Protein AF-A0A9E2L198-F1 (afdb_monomer_lite)

Sequence (226 aa):
MDSSVRAPKIPVVVGVYNYLIYLIAPVFFPVFVLTSRTLKQGDLVTFFTSIPFLIYVALALVTPTVLFFWIKAVFKKYDGSEKSVKKLNACAVLYTKFSIIFPILYVSVLNVWASLSVADSYLQVLALWMQAIGCVFIFSLALYVNFIQKFEKFLSFLPFRKEYQGLSIIARTVLSGFFVCCGILLITGAPALVNHPEISDYPLYYCLLYTSDAADDLAMCRSRGS

Structure (mmCIF, N/CA/C/O backbone):
data_AF-A0A9E2L198-F1
#
_entry.id   AF-A0A9E2L198-F1
#
loop_
_atom_site.group_PDB
_atom_site.id
_atom_site.type_symbol
_atom_site.label_atom_id
_atom_site.label_alt_id
_atom_site.label_comp_id
_atom_site.label_asym_id
_atom_site.label_entity_id
_atom_site.label_seq_id
_atom_site.pdbx_PDB_ins_code
_atom_site.Cartn_x
_atom_site.Cartn_y
_atom_site.Cartn_z
_atom_site.occupancy
_atom_site.B_iso_or_equiv
_atom_site.auth_seq_id
_atom_site.auth_comp_id
_atom_site.auth_asym_id
_atom_site.auth_atom_id
_atom_site.pdbx_PDB_model_num
ATOM 1 N N . MET A 1 1 ? -26.420 -4.936 39.187 1.00 41.56 1 MET A N 1
ATOM 2 C CA . MET A 1 1 ? -25.325 -4.363 38.379 1.00 41.56 1 MET A CA 1
ATOM 3 C C . MET A 1 1 ? -24.419 -5.501 37.958 1.00 41.56 1 MET A C 1
ATOM 5 O O . MET A 1 1 ? -23.609 -5.897 38.773 1.00 41.56 1 MET A O 1
ATOM 9 N N . ASP A 1 2 ? -24.602 -6.057 36.758 1.00 42.34 2 ASP A N 1
ATOM 10 C CA . ASP A 1 2 ? -23.495 -6.642 35.986 1.00 42.34 2 ASP A CA 1
ATOM 11 C C . ASP A 1 2 ? -23.962 -6.928 34.548 1.00 42.34 2 ASP A C 1
ATOM 13 O O . ASP A 1 2 ? -24.461 -8.001 34.217 1.00 42.34 2 ASP A O 1
ATOM 17 N N . SER A 1 3 ? -23.871 -5.925 33.681 1.00 44.56 3 SER A N 1
ATOM 18 C CA . SER A 1 3 ? -23.883 -6.152 32.239 1.00 44.56 3 SER A CA 1
ATOM 19 C C . SER A 1 3 ? -22.500 -5.772 31.744 1.00 44.56 3 SER A C 1
ATOM 21 O O . SER A 1 3 ? -22.294 -4.638 31.316 1.00 44.56 3 SER A O 1
ATOM 23 N N . SER A 1 4 ? -21.536 -6.689 31.880 1.00 53.34 4 SER A N 1
ATOM 24 C CA . SER A 1 4 ? -20.215 -6.560 31.256 1.00 53.34 4 SER A CA 1
ATOM 25 C C . SER A 1 4 ? -20.382 -6.067 29.813 1.00 53.34 4 SER A C 1
ATOM 27 O O . SER A 1 4 ? -20.864 -6.794 28.940 1.00 53.34 4 SER A O 1
ATOM 29 N N . VAL A 1 5 ? -20.065 -4.792 29.570 1.00 66.06 5 VAL A N 1
ATOM 30 C CA . VAL A 1 5 ? -20.234 -4.161 28.259 1.00 66.06 5 VAL A CA 1
ATOM 31 C C . VAL A 1 5 ? -19.150 -4.735 27.355 1.00 66.06 5 VAL A C 1
ATOM 33 O O . VAL A 1 5 ? -18.033 -4.232 27.285 1.00 66.06 5 VAL A O 1
ATOM 36 N N . ARG A 1 6 ? -19.451 -5.860 26.707 1.00 70.19 6 ARG A N 1
ATOM 37 C CA . ARG A 1 6 ? -18.546 -6.506 25.757 1.00 70.19 6 ARG A CA 1
ATOM 38 C C . ARG A 1 6 ? -18.602 -5.789 24.419 1.00 70.19 6 ARG A C 1
ATOM 40 O O . ARG A 1 6 ? -19.679 -5.497 23.903 1.00 70.19 6 ARG A O 1
ATOM 47 N N . ALA A 1 7 ? -17.433 -5.555 23.831 1.00 79.44 7 ALA A N 1
ATOM 48 C CA . ALA A 1 7 ? -17.361 -4.975 22.501 1.00 79.44 7 ALA A CA 1
ATOM 49 C C . ALA A 1 7 ? -17.964 -5.934 21.451 1.00 79.44 7 ALA A C 1
ATOM 51 O O . ALA A 1 7 ? -17.719 -7.147 21.512 1.00 79.44 7 ALA A O 1
ATOM 52 N N . PRO A 1 8 ? -18.720 -5.418 20.464 1.00 85.44 8 PRO A N 1
ATOM 53 C CA . PRO A 1 8 ? -19.200 -6.216 19.347 1.00 85.44 8 PRO A CA 1
ATOM 54 C C . PRO A 1 8 ? -18.032 -6.785 18.533 1.00 85.44 8 PRO A C 1
ATOM 56 O O . PRO A 1 8 ? -16.923 -6.243 18.497 1.00 85.44 8 PRO A O 1
ATOM 59 N N . LYS A 1 9 ? -18.280 -7.905 17.847 1.00 87.19 9 LYS A N 1
ATOM 60 C CA . LYS A 1 9 ? -17.279 -8.524 16.970 1.00 87.19 9 LYS A CA 1
ATOM 61 C C . LYS A 1 9 ? -16.982 -7.604 15.784 1.00 87.19 9 LYS A C 1
ATOM 63 O O . LYS A 1 9 ? -17.905 -7.112 15.141 1.00 87.19 9 LYS A O 1
ATOM 68 N N . ILE A 1 10 ? -15.697 -7.436 15.463 1.00 88.62 10 ILE A N 1
ATOM 69 C CA . ILE A 1 10 ? -15.271 -6.652 14.297 1.00 88.62 10 ILE A CA 1
ATOM 70 C C . ILE A 1 10 ? -15.820 -7.306 13.016 1.00 88.62 10 ILE A C 1
ATOM 72 O O . ILE A 1 10 ? -15.560 -8.498 12.800 1.00 88.62 10 ILE A O 1
ATOM 76 N N . PRO A 1 11 ? -16.535 -6.558 12.155 1.00 90.06 11 PRO A N 1
ATOM 77 C CA . PRO A 1 11 ? -17.041 -7.063 10.889 1.00 90.06 11 PRO A CA 1
ATOM 78 C C . PRO A 1 11 ? -15.913 -7.585 9.998 1.00 90.06 11 PRO A C 1
ATOM 80 O O . PRO A 1 11 ? -14.893 -6.918 9.819 1.00 90.06 11 PRO A O 1
ATOM 83 N N . VAL A 1 12 ? -16.119 -8.751 9.378 1.00 89.88 12 VAL A N 1
ATOM 84 C CA . VAL A 1 12 ? -15.139 -9.365 8.459 1.00 89.88 12 VAL A CA 1
ATOM 85 C C . VAL A 1 12 ? -14.781 -8.416 7.315 1.00 89.88 12 VAL A C 1
ATOM 87 O O . VAL A 1 12 ? -13.618 -8.333 6.933 1.00 89.88 12 VAL A O 1
ATOM 90 N N . VAL A 1 13 ? -15.752 -7.630 6.841 1.00 91.38 13 VAL A N 1
ATOM 91 C CA . VAL A 1 13 ? -15.556 -6.645 5.772 1.00 91.38 13 VAL A CA 1
ATOM 92 C C . VAL A 1 13 ? -14.450 -5.629 6.090 1.00 91.38 13 VAL A C 1
ATOM 94 O O . VAL A 1 13 ? -13.695 -5.279 5.194 1.00 91.38 13 VAL A O 1
ATOM 97 N N . VAL A 1 14 ? -14.280 -5.206 7.350 1.00 92.38 14 VAL A N 1
ATOM 98 C CA . VAL A 1 14 ? -13.185 -4.293 7.743 1.00 92.38 14 VAL A CA 1
ATOM 99 C C . VAL A 1 14 ? -11.830 -4.955 7.504 1.00 92.38 14 VAL A C 1
ATOM 101 O O . VAL A 1 14 ? -10.927 -4.332 6.954 1.00 92.38 14 VAL A O 1
ATOM 104 N N . GLY A 1 15 ? -11.714 -6.235 7.870 1.00 91.81 15 GLY A N 1
ATOM 105 C CA . GLY A 1 15 ? -10.525 -7.033 7.592 1.00 91.81 15 GLY A CA 1
ATOM 106 C C . GLY A 1 15 ? -10.268 -7.142 6.092 1.00 91.81 15 GLY A C 1
ATOM 107 O O . GLY A 1 15 ? -9.164 -6.849 5.657 1.00 91.81 15 GLY A O 1
ATOM 108 N N . VAL A 1 16 ? -11.288 -7.478 5.296 1.00 95.19 16 VAL A N 1
ATOM 109 C CA . VAL A 1 16 ? -11.164 -7.609 3.832 1.00 95.19 16 VAL A CA 1
ATOM 110 C C . VAL A 1 16 ? -10.617 -6.333 3.198 1.00 95.19 16 VAL A C 1
ATOM 112 O O . VAL A 1 16 ? -9.626 -6.404 2.478 1.00 95.19 16 VAL A O 1
ATOM 115 N N . TYR A 1 17 ? -11.188 -5.162 3.501 1.00 94.94 17 TYR A N 1
ATOM 116 C CA . TYR A 1 17 ? -10.649 -3.911 2.959 1.00 94.94 17 TYR A CA 1
ATOM 117 C C . TYR A 1 17 ? -9.220 -3.644 3.426 1.00 94.94 17 TYR A C 1
ATOM 119 O O . TYR A 1 17 ? -8.413 -3.195 2.620 1.00 94.94 17 TYR A O 1
ATOM 127 N N . ASN A 1 18 ? -8.891 -3.960 4.684 1.00 94.44 18 ASN A N 1
ATOM 128 C CA . ASN A 1 18 ? -7.519 -3.848 5.162 1.00 94.44 18 ASN A CA 1
ATOM 129 C C . ASN A 1 18 ? -6.562 -4.681 4.300 1.00 94.44 18 ASN A C 1
ATOM 131 O O . ASN A 1 18 ? -5.564 -4.151 3.851 1.00 94.44 18 ASN A O 1
ATOM 135 N N . TYR A 1 19 ? -6.881 -5.939 3.984 1.00 95.69 19 TYR A N 1
ATOM 136 C CA . TYR A 1 19 ? -6.050 -6.743 3.074 1.00 95.69 19 TYR A CA 1
ATOM 137 C C . TYR A 1 19 ? -5.955 -6.142 1.671 1.00 95.69 19 TYR A C 1
ATOM 139 O O . TYR A 1 19 ? -4.863 -6.065 1.110 1.00 95.69 19 TYR A O 1
ATOM 147 N N . LEU A 1 20 ? -7.078 -5.696 1.105 1.00 95.94 20 LEU A N 1
ATOM 148 C CA . LEU A 1 20 ? -7.098 -5.157 -0.254 1.00 95.94 20 LEU A CA 1
ATOM 149 C C . LEU A 1 20 ? -6.199 -3.918 -0.399 1.00 95.94 20 LEU A C 1
ATOM 151 O O . LEU A 1 20 ? -5.545 -3.778 -1.427 1.00 95.94 20 LEU A O 1
ATOM 155 N N . ILE A 1 21 ? -6.099 -3.066 0.629 1.00 96.00 21 ILE A N 1
ATOM 156 C CA . ILE A 1 21 ? -5.202 -1.894 0.618 1.00 96.00 21 ILE A CA 1
ATOM 157 C C . ILE A 1 21 ? -3.739 -2.306 0.390 1.00 96.00 21 ILE A C 1
ATOM 159 O O . ILE A 1 21 ? -3.030 -1.629 -0.355 1.00 96.00 21 ILE A O 1
ATOM 163 N N . TYR A 1 22 ? -3.292 -3.411 0.994 1.00 95.81 22 TYR A N 1
ATOM 164 C CA . TYR A 1 22 ? -1.914 -3.898 0.860 1.00 95.81 22 TYR A CA 1
ATOM 165 C C . TYR A 1 22 ? -1.687 -4.684 -0.433 1.00 95.81 22 TYR A C 1
ATOM 167 O O . TYR A 1 22 ? -0.586 -4.642 -0.973 1.00 95.81 22 TYR A O 1
ATOM 175 N N . LEU A 1 23 ? -2.704 -5.399 -0.925 1.00 94.44 23 LEU A N 1
ATOM 176 C CA . LEU A 1 23 ? -2.558 -6.340 -2.041 1.00 94.44 23 LEU A CA 1
ATOM 177 C C . LEU A 1 23 ? -2.841 -5.741 -3.415 1.00 94.44 23 LEU A C 1
ATOM 179 O O . LEU A 1 23 ? -2.336 -6.254 -4.407 1.00 94.44 23 LEU A O 1
ATOM 183 N N . ILE A 1 24 ? -3.618 -4.661 -3.512 1.00 94.44 24 ILE A N 1
ATOM 184 C CA . ILE A 1 24 ? -4.014 -4.155 -4.829 1.00 94.44 24 ILE A CA 1
ATOM 185 C C . ILE A 1 24 ? -2.848 -3.506 -5.590 1.00 94.44 24 ILE A C 1
ATOM 187 O O . ILE A 1 24 ? -2.644 -3.792 -6.765 1.00 94.44 24 ILE A O 1
ATOM 191 N N . ALA A 1 25 ? -2.033 -2.687 -4.921 1.00 91.69 25 ALA A N 1
ATOM 192 C CA . ALA A 1 25 ? -0.880 -2.037 -5.537 1.00 91.69 25 ALA A CA 1
ATOM 193 C C . ALA A 1 25 ? 0.162 -3.031 -6.098 1.00 91.69 25 ALA A C 1
ATOM 195 O O . ALA A 1 25 ? 0.531 -2.864 -7.260 1.00 91.69 25 ALA A O 1
ATOM 196 N N . PRO A 1 26 ? 0.596 -4.088 -5.373 1.00 89.38 26 PRO A N 1
ATOM 197 C CA . PRO A 1 26 ? 1.534 -5.072 -5.922 1.00 89.38 26 PRO A CA 1
ATOM 198 C C . PRO A 1 26 ? 0.961 -5.894 -7.079 1.00 89.38 26 PRO A C 1
ATOM 200 O O . PRO A 1 26 ? 1.734 -6.456 -7.844 1.00 89.38 26 PRO A O 1
ATOM 203 N N . VAL A 1 27 ? -0.366 -5.978 -7.216 1.00 91.56 27 VAL A N 1
ATOM 204 C CA . VAL A 1 27 ? -1.021 -6.667 -8.339 1.00 91.56 27 VAL A CA 1
ATOM 205 C C . VAL A 1 27 ? -1.052 -5.788 -9.589 1.00 91.56 27 VAL A C 1
ATOM 207 O O . VAL A 1 27 ? -0.760 -6.268 -10.681 1.00 91.56 27 VAL A O 1
ATOM 210 N N . PHE A 1 28 ? -1.379 -4.501 -9.447 1.00 92.38 28 PHE A N 1
ATOM 211 C CA . PHE A 1 28 ? -1.460 -3.583 -10.587 1.00 92.38 28 PHE A CA 1
ATOM 212 C C . PHE A 1 28 ? -0.099 -3.062 -11.045 1.00 92.38 28 PHE A C 1
ATOM 214 O O . PHE A 1 28 ? 0.088 -2.826 -12.236 1.00 92.38 28 PHE A O 1
ATOM 221 N N . PHE A 1 29 ? 0.866 -2.917 -10.137 1.00 92.69 29 PHE A N 1
ATOM 222 C CA . PHE A 1 29 ? 2.196 -2.421 -10.480 1.00 92.69 29 PHE A CA 1
ATOM 223 C C . PHE A 1 29 ? 2.869 -3.215 -11.623 1.00 92.69 29 PHE A C 1
ATOM 225 O O . PHE A 1 29 ? 3.261 -2.584 -12.605 1.00 92.69 29 PHE A O 1
ATOM 232 N N . PRO A 1 30 ? 2.927 -4.565 -11.598 1.00 90.12 30 PRO A N 1
ATOM 233 C CA . PRO A 1 30 ? 3.452 -5.349 -12.715 1.00 90.12 30 PRO A CA 1
ATOM 234 C C . PRO A 1 30 ? 2.746 -5.079 -14.044 1.00 90.12 30 PRO A C 1
ATOM 236 O O . PRO A 1 30 ? 3.405 -4.991 -15.075 1.00 90.12 30 PRO A O 1
ATOM 239 N N . VAL A 1 31 ? 1.420 -4.898 -14.030 1.00 90.94 31 VAL A N 1
ATOM 240 C CA . VAL A 1 31 ? 0.633 -4.606 -15.240 1.00 90.94 31 VAL A CA 1
ATOM 241 C C . VAL A 1 31 ? 1.078 -3.286 -15.871 1.00 90.94 31 VAL A C 1
ATOM 243 O O . VAL A 1 31 ? 1.268 -3.217 -17.086 1.00 90.94 31 VAL A O 1
ATOM 246 N N . PHE A 1 32 ? 1.299 -2.245 -15.063 1.00 90.81 32 PHE A N 1
ATOM 247 C CA . PHE A 1 32 ? 1.773 -0.959 -15.575 1.00 90.81 32 PHE A CA 1
ATOM 248 C C . PHE A 1 32 ? 3.200 -1.033 -16.105 1.00 90.81 32 PHE A C 1
ATOM 250 O O . PHE A 1 32 ? 3.442 -0.548 -17.201 1.00 90.81 32 PHE A O 1
ATOM 257 N N . VAL A 1 33 ? 4.114 -1.703 -15.398 1.00 90.25 33 VAL A N 1
ATOM 258 C CA . VAL A 1 33 ? 5.500 -1.884 -15.866 1.00 90.25 33 VAL A CA 1
ATOM 259 C C . VAL A 1 33 ? 5.551 -2.651 -17.194 1.00 90.25 33 VAL A C 1
ATOM 261 O O . VAL A 1 33 ? 6.318 -2.289 -18.088 1.00 90.25 33 VAL A O 1
ATOM 264 N N . LEU A 1 34 ? 4.720 -3.690 -17.343 1.00 87.69 34 LEU A N 1
ATOM 265 C CA . LEU A 1 34 ? 4.617 -4.496 -18.564 1.00 87.69 34 LEU A CA 1
ATOM 266 C C . LEU A 1 34 ? 4.080 -3.692 -19.752 1.00 87.69 34 LEU A C 1
ATOM 268 O O . LEU A 1 34 ? 4.601 -3.798 -20.861 1.00 87.69 34 LEU A O 1
ATOM 272 N N . THR A 1 35 ? 3.034 -2.897 -19.527 1.00 86.56 35 THR A N 1
ATOM 273 C CA . THR A 1 35 ? 2.366 -2.130 -20.590 1.00 86.56 35 THR A CA 1
ATOM 274 C C . THR A 1 35 ? 3.167 -0.909 -21.029 1.00 86.56 35 THR A C 1
ATOM 276 O O . THR A 1 35 ? 3.164 -0.583 -22.212 1.00 86.56 35 THR A O 1
ATOM 279 N N . SER A 1 36 ? 3.898 -0.264 -20.119 1.00 86.56 36 SER A N 1
ATOM 280 C CA . SER A 1 36 ? 4.756 0.881 -20.443 1.00 86.56 36 SER A CA 1
ATOM 281 C C . SER A 1 36 ? 6.156 0.516 -20.924 1.00 86.56 36 SER A C 1
ATOM 283 O O . SER A 1 36 ? 6.916 1.410 -21.295 1.00 86.56 36 SER A O 1
ATOM 285 N N . ARG A 1 37 ? 6.529 -0.770 -20.851 1.00 85.25 37 ARG A N 1
ATOM 286 C CA . ARG A 1 37 ? 7.883 -1.263 -21.150 1.00 85.25 37 ARG A CA 1
ATOM 287 C C . ARG A 1 37 ? 8.980 -0.509 -20.383 1.00 85.25 37 ARG A C 1
ATOM 289 O O . ARG A 1 37 ? 10.074 -0.315 -20.899 1.00 85.25 37 ARG A O 1
ATOM 296 N N . THR A 1 38 ? 8.705 -0.106 -19.137 1.00 85.69 38 THR A N 1
ATOM 297 C CA . THR A 1 38 ? 9.689 0.614 -18.298 1.00 85.69 38 THR A CA 1
ATOM 298 C C . THR A 1 38 ? 10.933 -0.243 -18.032 1.00 85.69 38 THR A C 1
ATOM 300 O O . THR A 1 38 ? 12.029 0.288 -17.876 1.00 85.69 38 THR A O 1
ATOM 303 N N . LEU A 1 39 ? 10.772 -1.570 -17.984 1.00 86.06 39 LEU A N 1
ATOM 304 C CA . LEU A 1 39 ? 11.855 -2.554 -17.912 1.00 86.06 39 LEU A CA 1
ATOM 305 C C . LEU A 1 39 ? 11.900 -3.393 -19.191 1.00 86.06 39 LEU A C 1
ATOM 307 O O . LEU A 1 39 ? 10.860 -3.712 -19.775 1.00 86.06 39 LEU A O 1
ATOM 311 N N . LYS A 1 40 ? 13.108 -3.810 -19.586 1.00 85.12 40 LYS A N 1
ATOM 312 C CA . LYS A 1 40 ? 13.299 -4.790 -20.661 1.00 85.12 40 LYS A CA 1
ATOM 313 C C . LYS A 1 40 ? 12.711 -6.132 -20.235 1.00 85.12 40 LYS A C 1
ATOM 315 O O . LYS A 1 40 ? 12.700 -6.474 -19.055 1.00 85.12 40 LYS A O 1
ATOM 320 N N . GLN A 1 41 ? 12.277 -6.940 -21.203 1.00 79.31 41 GLN A N 1
ATOM 321 C CA . GLN A 1 41 ? 11.616 -8.214 -20.902 1.00 79.31 41 GLN A CA 1
ATOM 322 C C . GLN A 1 41 ? 12.476 -9.178 -20.066 1.00 79.31 41 GLN A C 1
ATOM 324 O O . GLN A 1 41 ? 11.939 -9.867 -19.202 1.00 79.31 41 GLN A O 1
ATOM 329 N N . GLY A 1 42 ? 13.798 -9.190 -20.279 1.00 79.88 42 GLY A N 1
ATOM 330 C CA . GLY A 1 42 ? 14.731 -10.002 -19.488 1.00 79.88 42 GLY A CA 1
ATOM 331 C C . GLY A 1 42 ? 14.855 -9.557 -18.026 1.00 79.88 42 GLY A C 1
ATOM 332 O O . GLY A 1 42 ? 15.030 -10.392 -17.143 1.00 79.88 42 GLY A O 1
ATOM 333 N N . ASP A 1 43 ? 14.675 -8.264 -17.758 1.00 88.69 43 ASP A N 1
ATOM 334 C CA . ASP A 1 43 ? 14.846 -7.673 -16.427 1.00 88.69 43 ASP A CA 1
ATOM 335 C C . ASP A 1 43 ? 13.582 -7.772 -15.568 1.00 88.69 43 ASP A C 1
ATOM 337 O O . ASP A 1 43 ? 13.654 -7.720 -14.341 1.00 88.69 43 ASP A O 1
ATOM 341 N N . LEU A 1 44 ? 12.415 -7.970 -16.193 1.00 88.12 44 LEU A N 1
ATOM 342 C CA . LEU A 1 44 ? 11.145 -8.161 -15.488 1.00 88.12 44 LEU A CA 1
ATOM 343 C C . LEU A 1 44 ? 11.187 -9.377 -14.566 1.00 88.12 44 LEU A C 1
ATOM 345 O O . LEU A 1 44 ? 10.772 -9.287 -13.412 1.00 88.12 44 LEU A O 1
ATOM 349 N N . VAL A 1 45 ? 11.681 -10.512 -15.071 1.00 88.94 45 VAL A N 1
ATOM 350 C CA . VAL A 1 45 ? 11.764 -11.743 -14.276 1.00 88.94 45 VAL A CA 1
ATOM 351 C C . VAL A 1 45 ? 12.687 -11.500 -13.092 1.00 88.94 45 VAL A C 1
ATOM 353 O O . VAL A 1 45 ? 12.255 -11.677 -11.958 1.00 88.94 45 VAL A O 1
ATOM 356 N N . THR A 1 46 ? 13.890 -10.979 -13.342 1.00 91.00 46 THR A N 1
ATOM 357 C CA . THR A 1 46 ? 14.867 -10.636 -12.302 1.00 91.00 46 THR A CA 1
ATOM 358 C C . THR A 1 46 ? 14.272 -9.714 -11.239 1.00 91.00 46 THR A C 1
ATOM 360 O O . THR A 1 46 ? 14.421 -9.983 -10.047 1.00 91.00 46 THR A O 1
ATOM 363 N N . PHE A 1 47 ? 13.532 -8.677 -11.646 1.00 92.81 47 PHE A N 1
ATOM 364 C CA . PHE A 1 47 ? 12.877 -7.748 -10.729 1.00 92.81 47 PHE A CA 1
ATOM 365 C C . PHE A 1 47 ? 11.815 -8.444 -9.868 1.00 92.81 47 PHE A C 1
ATOM 367 O O . PHE A 1 47 ? 11.850 -8.343 -8.639 1.00 92.81 47 PHE A O 1
ATOM 374 N N . PHE A 1 48 ? 10.873 -9.167 -10.482 1.00 90.81 48 PHE A N 1
ATOM 375 C CA . PHE A 1 48 ? 9.747 -9.778 -9.764 1.00 90.81 48 PHE A CA 1
ATOM 376 C C . PHE A 1 48 ? 10.137 -11.027 -8.966 1.00 90.81 48 PHE A C 1
ATOM 378 O O . PHE A 1 48 ? 9.429 -11.397 -8.032 1.00 90.81 48 PHE A O 1
ATOM 385 N N . THR A 1 49 ? 11.277 -11.650 -9.272 1.00 91.12 49 THR A N 1
ATOM 386 C CA . THR A 1 49 ? 11.862 -12.724 -8.455 1.00 91.12 49 THR A CA 1
ATOM 387 C C . THR A 1 49 ? 12.913 -12.220 -7.467 1.00 91.12 49 THR A C 1
ATOM 389 O O . THR A 1 49 ? 13.493 -13.019 -6.733 1.00 91.12 49 THR A O 1
ATOM 392 N N . SER A 1 50 ? 13.184 -10.913 -7.433 1.00 93.12 50 SER A N 1
ATOM 393 C CA . SER A 1 50 ? 14.182 -10.340 -6.533 1.00 93.12 50 SER A CA 1
ATOM 394 C C . SER A 1 50 ? 13.767 -10.494 -5.066 1.00 93.12 50 SER A C 1
ATOM 396 O O . SER A 1 50 ? 12.590 -10.394 -4.707 1.00 93.12 50 SER A O 1
ATOM 398 N N . ILE A 1 51 ? 14.755 -10.685 -4.187 1.00 94.88 51 ILE A N 1
ATOM 399 C CA . ILE A 1 51 ? 14.530 -10.787 -2.737 1.00 94.88 51 ILE A CA 1
ATOM 400 C C . ILE A 1 51 ? 13.733 -9.583 -2.193 1.00 94.88 51 ILE A C 1
ATOM 402 O O . ILE A 1 51 ? 12.776 -9.817 -1.451 1.00 94.88 51 ILE A O 1
ATOM 406 N N . PRO A 1 52 ? 14.026 -8.315 -2.561 1.00 95.00 52 PRO A N 1
ATOM 407 C CA . PRO A 1 52 ? 13.253 -7.174 -2.068 1.00 95.00 52 PRO A CA 1
ATOM 408 C C . PRO A 1 52 ? 11.779 -7.219 -2.492 1.00 95.00 52 PRO A C 1
ATOM 410 O O . PRO A 1 52 ? 10.903 -6.912 -1.680 1.00 95.00 52 PRO A O 1
ATOM 413 N N . PHE A 1 53 ? 11.481 -7.653 -3.722 1.00 92.12 53 PHE A N 1
ATOM 414 C CA . PHE A 1 53 ? 10.100 -7.784 -4.189 1.00 92.12 53 PHE A CA 1
ATOM 415 C C . PHE A 1 53 ? 9.360 -8.934 -3.489 1.00 92.12 53 PHE A C 1
ATOM 417 O O . PHE A 1 53 ? 8.206 -8.780 -3.087 1.00 92.12 53 PHE A O 1
ATOM 424 N N . LEU A 1 54 ? 10.027 -10.065 -3.247 1.00 93.75 54 LEU A N 1
ATOM 425 C CA . LEU A 1 54 ? 9.448 -11.170 -2.477 1.00 93.75 54 LEU A CA 1
ATOM 426 C C . LEU A 1 54 ? 9.170 -10.772 -1.020 1.00 93.75 54 LEU A C 1
ATOM 428 O O . LEU A 1 54 ? 8.104 -11.090 -0.489 1.00 93.75 54 LEU A O 1
ATOM 432 N N . ILE A 1 55 ? 10.079 -10.018 -0.386 1.00 95.88 55 ILE A N 1
ATOM 433 C CA . ILE A 1 55 ? 9.856 -9.434 0.947 1.00 95.88 55 ILE A CA 1
ATOM 434 C C . ILE A 1 55 ? 8.647 -8.495 0.917 1.00 95.88 55 ILE A C 1
ATOM 436 O O . ILE A 1 55 ? 7.823 -8.530 1.831 1.00 95.88 55 ILE A O 1
ATOM 440 N N . TYR A 1 56 ? 8.503 -7.685 -0.133 1.00 93.88 56 TYR A N 1
ATOM 441 C CA . TYR A 1 56 ? 7.361 -6.789 -0.285 1.00 93.88 56 TYR A CA 1
ATOM 442 C C . TYR A 1 56 ? 6.035 -7.553 -0.329 1.00 93.88 56 TYR A C 1
ATOM 444 O O . TYR A 1 56 ? 5.130 -7.244 0.450 1.00 93.88 56 TYR A O 1
ATOM 452 N N . VAL A 1 57 ? 5.934 -8.585 -1.169 1.00 92.31 57 VAL A N 1
ATOM 453 C CA . VAL A 1 57 ? 4.734 -9.431 -1.257 1.00 92.31 57 VAL A CA 1
ATOM 454 C C . VAL A 1 57 ? 4.455 -10.132 0.077 1.00 92.31 57 VAL A C 1
ATOM 456 O O . VAL A 1 57 ? 3.312 -10.154 0.538 1.00 92.31 57 VAL A O 1
ATOM 459 N N . ALA A 1 58 ? 5.489 -10.645 0.750 1.00 95.38 58 ALA A N 1
ATOM 460 C CA . ALA A 1 58 ? 5.345 -11.275 2.060 1.00 95.38 58 ALA A CA 1
ATOM 461 C C . ALA A 1 58 ? 4.807 -10.293 3.116 1.00 95.38 58 ALA A C 1
ATOM 463 O O . ALA A 1 58 ? 3.848 -10.607 3.824 1.00 95.38 58 ALA A O 1
ATOM 464 N N . LEU A 1 59 ? 5.358 -9.079 3.197 1.00 95.94 59 LEU A N 1
ATOM 465 C CA . LEU A 1 59 ? 4.882 -8.041 4.116 1.00 95.94 59 LEU A CA 1
ATOM 466 C C . LEU A 1 59 ? 3.459 -7.578 3.779 1.00 95.94 59 LEU A C 1
ATOM 468 O O . LEU A 1 59 ? 2.660 -7.355 4.690 1.00 95.94 59 LEU A O 1
ATOM 472 N N . ALA A 1 60 ? 3.106 -7.495 2.495 1.00 94.00 60 ALA A N 1
ATOM 473 C CA . ALA A 1 60 ? 1.751 -7.167 2.058 1.00 94.00 60 ALA A CA 1
ATOM 474 C C . ALA A 1 60 ? 0.704 -8.204 2.514 1.00 94.00 60 ALA A C 1
ATOM 476 O O . ALA A 1 60 ? -0.461 -7.854 2.694 1.00 94.00 60 ALA A O 1
ATOM 477 N N . LEU A 1 61 ? 1.106 -9.455 2.765 1.00 94.50 61 LEU A N 1
ATOM 478 C CA . LEU A 1 61 ? 0.244 -10.507 3.316 1.00 94.50 61 LEU A CA 1
ATOM 479 C C . LEU A 1 61 ? 0.274 -10.547 4.852 1.00 94.50 61 LEU A C 1
ATOM 481 O O . LEU A 1 61 ? -0.766 -10.659 5.511 1.00 94.50 61 LEU A O 1
ATOM 485 N N . VAL A 1 62 ? 1.465 -10.451 5.445 1.00 96.44 62 VAL A N 1
ATOM 486 C CA . VAL A 1 62 ? 1.664 -10.607 6.893 1.00 96.44 62 VAL A CA 1
ATOM 487 C C . VAL A 1 62 ? 1.146 -9.393 7.662 1.00 96.44 62 VAL A C 1
ATOM 489 O O . VAL A 1 62 ? 0.410 -9.553 8.636 1.00 96.44 62 VAL A O 1
ATOM 492 N N . THR A 1 63 ? 1.466 -8.175 7.229 1.00 95.81 63 THR A N 1
ATOM 493 C CA . THR A 1 63 ? 1.125 -6.946 7.960 1.00 95.81 63 THR A CA 1
ATOM 494 C C . THR A 1 63 ? -0.378 -6.749 8.177 1.00 95.81 63 THR A C 1
ATOM 496 O O . THR A 1 63 ? -0.769 -6.555 9.334 1.00 95.81 63 THR A O 1
ATOM 499 N N . PRO A 1 64 ? -1.266 -6.844 7.163 1.00 95.69 64 PRO A N 1
ATOM 500 C CA . PRO A 1 64 ? -2.702 -6.706 7.406 1.00 95.69 64 PRO A CA 1
ATOM 501 C C . PRO A 1 64 ? -3.244 -7.805 8.330 1.00 95.69 64 PRO A C 1
ATOM 503 O O . PRO A 1 64 ? -4.139 -7.527 9.133 1.00 95.69 64 PRO A O 1
ATOM 506 N N . THR A 1 65 ? -2.667 -9.013 8.280 1.00 95.25 65 THR A N 1
ATOM 507 C CA . THR A 1 65 ? -2.987 -10.122 9.191 1.00 95.25 65 THR A CA 1
ATOM 508 C C . THR A 1 65 ? -2.657 -9.749 10.635 1.00 95.25 65 THR A C 1
ATOM 510 O O . THR A 1 65 ? -3.534 -9.756 11.503 1.00 95.25 65 THR A O 1
ATOM 513 N N . VAL A 1 66 ? -1.404 -9.362 10.889 1.00 96.50 66 VAL A N 1
ATOM 514 C CA . VAL A 1 66 ? -0.909 -8.983 12.220 1.00 96.50 66 VAL A CA 1
ATOM 515 C C . VAL A 1 66 ? -1.711 -7.813 12.782 1.00 96.50 66 VAL A C 1
ATOM 517 O O . VAL A 1 66 ? -2.183 -7.887 13.917 1.00 96.50 66 VAL A O 1
ATOM 520 N N . LEU A 1 67 ? -1.941 -6.767 11.983 1.00 95.50 67 LEU A N 1
ATOM 521 C CA . LEU A 1 67 ? -2.720 -5.604 12.403 1.00 95.50 67 LEU A CA 1
ATOM 522 C C . LEU A 1 67 ? -4.167 -5.970 12.752 1.00 95.50 67 LEU A C 1
ATOM 524 O O . LEU A 1 67 ? -4.685 -5.510 13.772 1.00 95.50 67 LEU A O 1
ATOM 528 N N . PHE A 1 68 ? -4.816 -6.822 11.952 1.00 94.00 68 PHE A N 1
ATOM 529 C CA . PHE A 1 68 ? -6.197 -7.237 12.197 1.00 94.00 68 PHE A CA 1
ATOM 530 C C . PHE A 1 68 ? -6.340 -8.102 13.458 1.00 94.00 68 PHE A C 1
ATOM 532 O O . PHE A 1 68 ? -7.288 -7.931 14.231 1.00 94.00 68 PHE A O 1
ATOM 539 N N . PHE A 1 69 ? -5.397 -9.011 13.715 1.00 94.38 69 PHE A N 1
ATOM 540 C CA . PHE A 1 69 ? -5.390 -9.788 14.956 1.00 94.38 69 PHE A CA 1
ATOM 541 C C . PHE A 1 69 ? -5.043 -8.934 16.174 1.00 94.38 69 PHE A C 1
ATOM 543 O O . PHE A 1 69 ? -5.675 -9.090 17.221 1.00 94.38 69 PHE A O 1
ATOM 550 N N . TRP A 1 70 ? -4.100 -8.003 16.033 1.00 95.81 70 TRP A N 1
ATOM 551 C CA . TRP A 1 70 ? -3.739 -7.062 17.085 1.00 95.81 70 TRP A CA 1
ATOM 552 C C . TRP A 1 70 ? -4.941 -6.220 17.510 1.00 95.81 70 TRP A C 1
ATOM 554 O O . TRP A 1 70 ? -5.303 -6.230 18.688 1.00 95.81 70 TRP A O 1
ATOM 564 N N . ILE A 1 71 ? -5.630 -5.572 16.563 1.00 93.25 71 ILE A N 1
ATOM 565 C CA . ILE A 1 71 ? -6.801 -4.758 16.897 1.00 93.25 71 ILE A CA 1
ATOM 566 C C . ILE A 1 71 ? -7.911 -5.629 17.501 1.00 93.25 71 ILE A C 1
ATOM 568 O O . ILE A 1 71 ? -8.431 -5.294 18.562 1.00 93.25 71 ILE A O 1
ATOM 572 N N . LYS A 1 72 ? -8.193 -6.823 16.953 1.00 92.88 72 LYS A N 1
ATOM 573 C CA . LYS A 1 72 ? -9.136 -7.782 17.564 1.00 92.88 72 LYS A CA 1
ATOM 574 C C . LYS A 1 72 ? -8.785 -8.124 19.012 1.00 92.88 72 LYS A C 1
ATOM 576 O O . LYS A 1 72 ? -9.685 -8.222 19.845 1.00 92.88 72 LYS A O 1
ATOM 581 N N . ALA A 1 73 ? -7.506 -8.322 19.324 1.00 92.25 73 ALA A N 1
ATOM 582 C CA . ALA A 1 73 ? -7.059 -8.612 20.681 1.00 92.25 73 ALA A CA 1
ATOM 583 C C . ALA A 1 73 ? -7.289 -7.426 21.630 1.00 92.25 73 ALA A C 1
ATOM 585 O O . ALA A 1 73 ? -7.650 -7.642 22.787 1.00 92.25 73 ALA A O 1
ATOM 586 N N . VAL A 1 74 ? -7.142 -6.186 21.150 1.00 91.19 74 VAL A N 1
ATOM 587 C CA . VAL A 1 74 ? -7.473 -4.981 21.928 1.00 91.19 74 VAL A CA 1
ATOM 588 C C . VAL A 1 74 ? -8.979 -4.904 22.196 1.00 91.19 74 VAL A C 1
ATOM 590 O O . VAL A 1 74 ? -9.372 -4.706 23.343 1.00 91.19 74 VAL A O 1
ATOM 593 N N . PHE A 1 75 ? -9.822 -5.153 21.189 1.00 89.25 75 PHE A N 1
ATOM 594 C CA . PHE A 1 75 ? -11.284 -5.176 21.346 1.00 89.25 75 PHE A CA 1
ATOM 595 C C . PHE A 1 75 ? -11.765 -6.254 22.327 1.00 89.25 75 PHE A C 1
ATOM 597 O O . PHE A 1 75 ? -12.679 -6.010 23.107 1.00 89.25 75 PHE A O 1
ATOM 604 N N . LYS A 1 76 ? -11.136 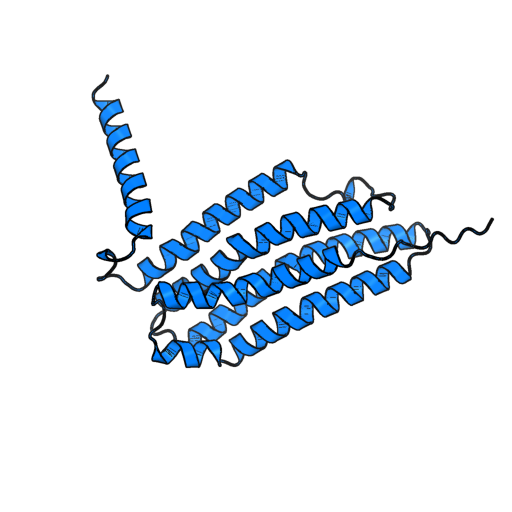-7.437 22.340 1.00 89.00 76 LYS A N 1
ATOM 605 C CA . LYS A 1 76 ? -11.471 -8.508 23.299 1.00 89.00 76 LYS A CA 1
ATOM 606 C C . LYS A 1 76 ? -11.216 -8.122 24.759 1.00 89.00 76 LYS A C 1
ATOM 608 O O . LYS A 1 76 ? -11.858 -8.681 25.638 1.00 89.00 76 LYS A O 1
ATOM 613 N N . LYS A 1 77 ? -10.275 -7.208 25.015 1.00 89.19 77 LYS A N 1
ATOM 614 C CA . LYS A 1 77 ? -9.913 -6.729 26.361 1.00 89.19 77 LYS A CA 1
ATOM 615 C C . LYS A 1 77 ? -10.753 -5.528 26.815 1.00 89.19 77 LYS A C 1
ATOM 617 O O . LYS A 1 77 ? -10.446 -4.933 27.841 1.00 89.19 77 LYS A O 1
ATOM 622 N N . TYR A 1 78 ? -11.755 -5.132 26.033 1.00 87.19 78 TYR A N 1
ATOM 623 C CA . TYR A 1 78 ? -12.638 -4.025 26.369 1.00 87.19 78 TYR A CA 1
ATOM 624 C C . TYR A 1 78 ? -13.600 -4.414 27.499 1.00 87.19 78 TYR A C 1
ATOM 626 O O . TYR A 1 78 ? -14.293 -5.425 27.400 1.00 87.19 78 TYR A O 1
ATOM 634 N N . ASP A 1 79 ? -13.634 -3.593 28.548 1.00 86.88 79 ASP A N 1
ATOM 635 C CA . ASP A 1 79 ? -14.410 -3.808 29.779 1.00 86.88 79 ASP A CA 1
ATOM 636 C C . ASP A 1 79 ? -15.376 -2.649 30.104 1.00 86.88 79 ASP A C 1
ATOM 638 O O . ASP A 1 79 ? -16.029 -2.661 31.142 1.00 86.88 79 ASP A O 1
ATOM 642 N N . GLY A 1 80 ? -15.459 -1.628 29.242 1.00 82.12 80 GLY A N 1
ATOM 643 C CA . GLY A 1 80 ? -16.281 -0.435 29.471 1.00 82.12 80 GLY A CA 1
ATOM 644 C C . GLY A 1 80 ? -15.667 0.618 30.404 1.00 82.12 80 GLY A C 1
ATOM 645 O O . GLY A 1 80 ? -16.230 1.703 30.532 1.00 82.12 80 GLY A O 1
ATOM 646 N N . SER A 1 81 ? -14.508 0.356 31.020 1.00 86.31 81 SER A N 1
ATOM 647 C CA . SER A 1 81 ? -13.794 1.344 31.839 1.00 86.31 81 SER A CA 1
ATOM 648 C C . SER A 1 81 ? -13.272 2.521 31.007 1.00 86.31 81 SER A C 1
ATOM 650 O O . SER A 1 81 ? -12.939 2.394 29.827 1.00 86.31 81 SER A O 1
ATOM 652 N N . GLU A 1 82 ? -13.105 3.690 31.629 1.00 85.44 82 GLU A N 1
ATOM 653 C CA . GLU A 1 82 ? -12.557 4.863 30.934 1.00 85.44 82 GLU A CA 1
ATOM 654 C C . GLU A 1 82 ? -11.147 4.599 30.366 1.00 85.44 82 GLU A C 1
ATOM 656 O O . GLU A 1 82 ? -10.807 5.037 29.259 1.00 85.44 82 GLU A O 1
ATOM 661 N N . LYS A 1 83 ? -10.334 3.819 31.093 1.00 86.50 83 LYS A N 1
ATOM 662 C CA . LYS A 1 83 ? -8.995 3.411 30.650 1.00 86.50 83 LYS A CA 1
ATOM 663 C C . LYS A 1 83 ? -9.059 2.538 29.395 1.00 86.50 83 LYS A C 1
ATOM 665 O O . LYS A 1 83 ? -8.268 2.758 28.473 1.00 86.50 83 LYS A O 1
ATOM 670 N N . SER A 1 84 ? -9.984 1.576 29.328 1.00 86.56 84 SER A N 1
ATOM 671 C CA . SER A 1 84 ? -10.122 0.707 28.154 1.00 86.56 84 SER A CA 1
ATOM 672 C C . SER A 1 84 ? -10.692 1.453 26.950 1.00 86.56 84 SER A C 1
ATOM 674 O O . SER A 1 84 ? -10.188 1.259 25.844 1.00 86.56 84 SER A O 1
ATOM 676 N N . VAL A 1 85 ? -11.631 2.386 27.154 1.00 87.50 85 VAL A N 1
ATOM 677 C CA . VAL A 1 85 ? -12.135 3.293 26.106 1.00 87.50 85 VAL A CA 1
ATOM 678 C C . VAL A 1 85 ? -10.998 4.126 25.507 1.00 87.50 85 VAL A C 1
ATOM 680 O O . VAL A 1 85 ? -10.817 4.138 24.289 1.00 87.50 85 VAL A O 1
ATOM 683 N N . LYS A 1 86 ? -10.185 4.791 26.343 1.00 87.62 86 LYS A N 1
ATOM 684 C CA . LYS A 1 86 ? -9.065 5.623 25.866 1.00 87.62 86 LYS A CA 1
ATOM 685 C C . LYS A 1 86 ? -8.044 4.796 25.081 1.00 87.62 86 LYS A C 1
ATOM 687 O O . LYS A 1 86 ? -7.604 5.211 24.010 1.00 87.62 86 LYS A O 1
ATOM 692 N N . LYS A 1 87 ? -7.693 3.611 25.592 1.00 89.31 87 LYS A N 1
ATOM 693 C CA . LYS A 1 87 ? -6.762 2.691 24.928 1.00 89.31 87 LYS A CA 1
ATOM 694 C C . LYS A 1 87 ? -7.303 2.204 23.585 1.00 89.31 87 LYS A C 1
ATOM 696 O O . LYS A 1 87 ? -6.566 2.197 22.604 1.00 89.31 87 LYS A O 1
ATOM 701 N N . LEU A 1 88 ? -8.576 1.822 23.533 1.00 90.06 88 LEU A N 1
ATOM 702 C CA . LEU A 1 88 ? -9.214 1.318 22.323 1.00 90.06 88 LEU A CA 1
ATOM 703 C C . LEU A 1 88 ? -9.278 2.387 21.227 1.00 90.06 88 LEU A C 1
ATOM 705 O O . LEU A 1 88 ? -8.912 2.093 20.092 1.00 90.06 88 LEU A O 1
ATOM 709 N N . ASN A 1 89 ? -9.637 3.627 21.573 1.00 88.12 89 ASN A N 1
ATOM 710 C CA . ASN A 1 89 ? -9.633 4.748 20.627 1.00 88.12 89 ASN A CA 1
ATOM 711 C C . ASN A 1 89 ? -8.226 5.020 20.074 1.00 88.12 89 ASN A C 1
ATOM 713 O O . ASN A 1 89 ? -8.051 5.137 18.862 1.00 88.12 89 ASN A O 1
ATOM 717 N N . ALA A 1 90 ? -7.202 5.044 20.934 1.00 89.19 90 ALA A N 1
ATOM 718 C CA . ALA A 1 90 ? -5.819 5.224 20.493 1.00 89.19 90 ALA A CA 1
ATOM 719 C C . ALA A 1 90 ? -5.357 4.092 19.555 1.00 89.19 90 ALA A C 1
ATOM 721 O O . ALA A 1 90 ? -4.779 4.351 18.499 1.00 89.19 90 ALA A O 1
ATOM 722 N N . CYS A 1 91 ? -5.656 2.835 19.899 1.00 91.88 91 CYS A N 1
ATOM 723 C CA . CYS A 1 91 ? -5.338 1.685 19.054 1.00 91.88 91 CYS A CA 1
ATOM 724 C C . CYS A 1 91 ? -6.106 1.699 17.726 1.00 91.88 91 CYS A C 1
ATOM 726 O O . CYS A 1 91 ? -5.534 1.328 16.706 1.00 91.88 91 CYS A O 1
ATOM 728 N N . ALA A 1 92 ? -7.364 2.146 17.711 1.00 91.06 92 ALA A N 1
ATOM 729 C CA . ALA A 1 92 ? -8.153 2.283 16.490 1.00 91.06 92 ALA A CA 1
ATOM 730 C C . ALA A 1 92 ? -7.536 3.315 15.530 1.00 91.06 92 ALA A C 1
ATOM 732 O O . ALA A 1 92 ? -7.416 3.040 14.339 1.00 91.06 92 ALA A O 1
ATOM 733 N N . VAL A 1 93 ? -7.065 4.455 16.049 1.00 89.25 93 VAL A N 1
ATOM 734 C CA . VAL A 1 93 ? -6.347 5.467 15.253 1.00 89.25 93 VAL A CA 1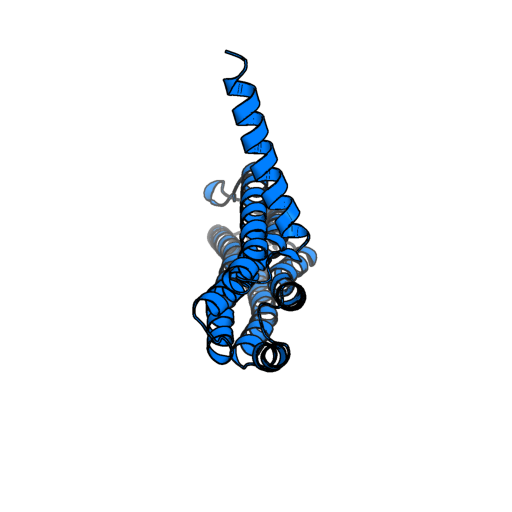
ATOM 735 C C . VAL A 1 93 ? -5.014 4.932 14.726 1.00 89.25 93 VAL A C 1
ATOM 737 O O . VAL A 1 93 ? -4.651 5.188 13.581 1.00 89.25 93 VAL A O 1
ATOM 740 N N . LEU A 1 94 ? -4.265 4.182 15.537 1.00 92.31 94 LEU A N 1
ATOM 741 C CA . LEU A 1 94 ? -3.023 3.557 15.073 1.00 92.31 94 LEU A CA 1
ATOM 742 C C . LEU A 1 94 ? -3.287 2.503 14.000 1.00 92.31 94 LEU A C 1
ATOM 744 O O . LEU A 1 94 ? -2.565 2.454 13.011 1.00 92.31 94 LEU A O 1
ATOM 748 N N . TYR A 1 95 ? -4.340 1.701 14.160 1.00 93.62 95 TYR A N 1
ATOM 749 C CA . TYR A 1 95 ? -4.733 0.703 13.174 1.00 93.62 95 TYR A CA 1
ATOM 750 C C . TYR A 1 95 ? -5.026 1.351 11.818 1.00 93.62 95 TYR A C 1
ATOM 752 O O . TYR A 1 95 ? -4.473 0.913 10.809 1.00 93.62 95 TYR A O 1
ATOM 760 N N . THR A 1 96 ? -5.810 2.434 11.784 1.00 92.00 96 THR A N 1
ATOM 761 C CA . THR A 1 96 ? -6.093 3.136 10.525 1.00 92.00 96 THR A CA 1
ATOM 762 C C . THR A 1 96 ? -4.843 3.765 9.920 1.00 92.00 96 THR A C 1
ATOM 764 O O . THR A 1 96 ? -4.576 3.558 8.740 1.00 92.00 96 THR A O 1
ATOM 767 N N . LYS A 1 97 ? -4.013 4.441 10.723 1.00 91.81 97 LYS A N 1
ATOM 768 C CA . LYS A 1 97 ? -2.751 5.032 10.251 1.00 91.81 97 LYS A CA 1
ATOM 769 C C . LYS A 1 97 ? -1.789 3.988 9.682 1.00 91.81 97 LYS A C 1
ATOM 771 O O . LYS A 1 97 ? -1.261 4.172 8.589 1.00 91.81 97 LYS A O 1
ATOM 776 N N . PHE A 1 98 ? -1.575 2.879 10.385 1.00 94.81 98 PHE A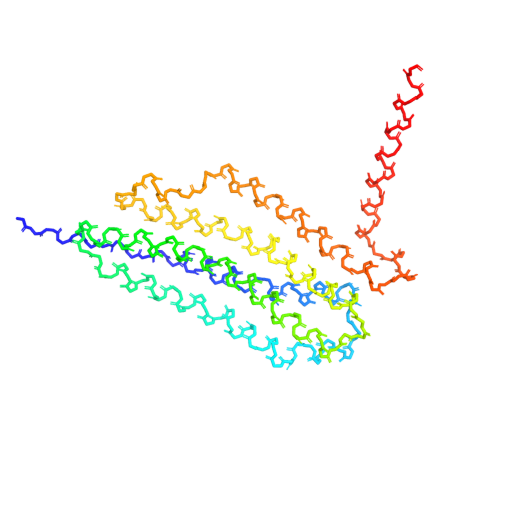 N 1
ATOM 777 C CA . PHE A 1 98 ? -0.684 1.814 9.924 1.00 94.81 98 PHE A CA 1
ATOM 778 C C . PHE A 1 98 ? -1.180 1.143 8.645 1.00 94.81 98 PHE A C 1
ATOM 780 O O . PHE A 1 98 ? -0.350 0.792 7.807 1.00 94.81 98 PHE A O 1
ATOM 787 N N . SER A 1 99 ? -2.502 1.056 8.463 1.00 94.12 99 SER A N 1
ATOM 788 C CA . SER A 1 99 ? -3.121 0.477 7.265 1.00 94.12 99 SER A CA 1
ATOM 789 C C . SER A 1 99 ? -2.761 1.221 5.974 1.00 94.12 99 SER A C 1
ATOM 791 O O . SER A 1 99 ? -2.816 0.614 4.914 1.00 94.12 99 SER A O 1
ATOM 793 N N . ILE A 1 100 ? -2.365 2.502 6.041 1.00 92.31 100 ILE A N 1
ATOM 794 C CA . ILE A 1 100 ? -1.944 3.285 4.864 1.00 92.31 100 ILE A CA 1
ATOM 795 C C . ILE A 1 100 ? -0.449 3.630 4.849 1.00 92.31 100 ILE A C 1
ATOM 797 O O . ILE A 1 100 ? 0.170 3.626 3.787 1.00 92.31 100 ILE A O 1
ATOM 801 N N . ILE A 1 101 ? 0.163 3.864 6.013 1.00 93.75 101 ILE A N 1
ATOM 802 C CA . ILE A 1 101 ? 1.587 4.219 6.099 1.00 93.75 101 ILE A CA 1
ATOM 803 C C . ILE A 1 101 ? 2.472 3.047 5.663 1.00 93.75 101 ILE A C 1
ATOM 805 O O . ILE A 1 101 ? 3.419 3.247 4.907 1.00 93.75 101 ILE A O 1
ATOM 809 N N . PHE A 1 102 ? 2.173 1.819 6.101 1.00 94.81 102 PHE A N 1
ATOM 810 C CA . PHE A 1 102 ? 3.006 0.667 5.752 1.00 94.81 102 PHE A CA 1
ATOM 811 C C . PHE A 1 102 ? 3.016 0.339 4.252 1.00 94.81 102 PHE A C 1
ATOM 813 O O . PHE A 1 102 ? 4.114 0.174 3.730 1.00 94.81 102 PHE A O 1
ATOM 820 N N . PRO A 1 103 ? 1.879 0.303 3.525 1.00 93.06 103 PRO A N 1
ATOM 821 C CA . PRO A 1 103 ? 1.896 0.139 2.070 1.00 93.06 103 PRO A CA 1
ATOM 822 C C . PRO A 1 103 ? 2.775 1.169 1.352 1.00 93.06 103 PRO A C 1
ATOM 824 O O . PRO A 1 103 ? 3.570 0.793 0.494 1.00 93.06 103 PRO A O 1
ATOM 827 N N . ILE A 1 104 ? 2.680 2.449 1.739 1.00 93.75 104 ILE A N 1
ATOM 828 C CA . ILE A 1 104 ? 3.495 3.532 1.167 1.00 93.75 104 ILE A CA 1
ATOM 829 C C . ILE A 1 104 ? 4.983 3.288 1.439 1.00 93.75 104 ILE A C 1
ATOM 831 O O . ILE A 1 104 ? 5.799 3.389 0.523 1.00 93.75 104 ILE A O 1
ATOM 835 N N . LEU A 1 105 ? 5.342 2.944 2.680 1.00 94.75 105 LEU A N 1
ATOM 836 C CA . LEU A 1 105 ? 6.725 2.655 3.061 1.00 94.75 105 LEU A CA 1
ATOM 837 C C . LEU A 1 105 ? 7.288 1.439 2.324 1.00 94.75 105 LEU A C 1
ATOM 839 O O . LEU A 1 105 ? 8.397 1.509 1.803 1.00 94.75 105 LEU A O 1
ATOM 843 N N . TYR A 1 106 ? 6.538 0.337 2.257 1.00 92.75 106 TYR A N 1
ATOM 844 C CA . TYR A 1 106 ? 6.992 -0.884 1.595 1.00 92.75 106 TYR A CA 1
ATOM 845 C C . TYR A 1 106 ? 7.230 -0.646 0.112 1.00 92.75 106 TYR A C 1
ATOM 847 O O . TYR A 1 106 ? 8.289 -1.004 -0.389 1.00 92.75 106 TYR A O 1
ATOM 855 N N . VAL A 1 107 ? 6.290 0.019 -0.563 1.00 91.31 107 VAL A N 1
ATOM 856 C CA . VAL A 1 107 ? 6.463 0.400 -1.964 1.00 91.31 107 VAL A CA 1
ATOM 857 C C . VAL A 1 107 ? 7.669 1.313 -2.121 1.00 91.31 107 VAL A C 1
ATOM 859 O O . VAL A 1 107 ? 8.525 1.039 -2.946 1.00 91.31 107 VAL A O 1
ATOM 862 N N . SER A 1 108 ? 7.801 2.353 -1.303 1.00 90.88 108 SER A N 1
ATOM 863 C CA . SER A 1 108 ? 8.873 3.334 -1.493 1.00 90.88 108 SER A CA 1
ATOM 864 C C . SER A 1 108 ? 10.264 2.746 -1.251 1.00 90.88 108 SER A C 1
ATOM 866 O O . SER A 1 108 ? 11.192 3.063 -1.981 1.00 90.88 108 SER A O 1
ATOM 868 N N . VAL A 1 109 ? 10.417 1.878 -0.251 1.00 94.19 109 VAL A N 1
ATOM 869 C CA . VAL A 1 109 ? 11.721 1.311 0.118 1.00 94.19 109 VAL A CA 1
ATOM 870 C C . VAL A 1 109 ? 12.046 0.073 -0.716 1.00 94.19 109 VAL A C 1
ATOM 872 O O . VAL A 1 109 ? 13.113 -0.005 -1.320 1.00 94.19 109 VAL A O 1
ATOM 875 N N . LEU A 1 110 ? 11.137 -0.904 -0.771 1.00 94.25 110 LEU A N 1
ATOM 876 C CA . LEU A 1 110 ? 11.423 -2.206 -1.377 1.00 94.25 110 LEU A CA 1
ATOM 877 C C . LEU A 1 110 ? 11.373 -2.157 -2.901 1.00 94.25 110 LEU A C 1
ATOM 879 O O . LEU A 1 110 ? 12.141 -2.870 -3.539 1.00 94.25 110 LEU A O 1
ATOM 883 N N . ASN A 1 111 ? 10.531 -1.302 -3.493 1.00 91.25 111 ASN A N 1
ATOM 884 C CA . ASN A 1 111 ? 10.529 -1.114 -4.944 1.00 91.25 111 ASN A CA 1
ATOM 885 C C . ASN A 1 111 ? 11.807 -0.419 -5.417 1.00 91.25 111 ASN A C 1
ATOM 887 O O . ASN A 1 111 ? 12.403 -0.867 -6.391 1.00 91.25 111 ASN A O 1
ATOM 891 N N . VAL A 1 112 ? 12.272 0.619 -4.710 1.00 92.81 112 VAL A N 1
ATOM 892 C CA . VAL A 1 112 ? 13.548 1.280 -5.033 1.00 92.81 112 VAL A CA 1
ATOM 893 C C . VAL A 1 112 ? 14.694 0.287 -4.899 1.00 92.81 112 VAL A C 1
ATOM 895 O O . VAL A 1 112 ? 15.501 0.160 -5.814 1.00 92.81 112 VAL A O 1
ATOM 898 N N . TRP A 1 113 ? 14.728 -0.483 -3.811 1.00 94.75 113 TRP A N 1
ATOM 899 C CA . TRP A 1 113 ? 15.759 -1.497 -3.622 1.00 94.75 113 TRP A CA 1
ATOM 900 C C . TRP A 1 113 ? 15.735 -2.578 -4.714 1.00 94.75 113 TRP A C 1
ATOM 902 O O . TRP A 1 113 ? 16.784 -2.899 -5.267 1.00 94.75 113 TRP A O 1
ATOM 912 N N . ALA A 1 114 ? 14.557 -3.092 -5.082 1.00 93.31 114 ALA A N 1
ATOM 913 C CA . ALA A 1 114 ? 14.419 -4.016 -6.209 1.00 93.31 114 ALA A CA 1
ATOM 914 C C . ALA A 1 114 ? 14.895 -3.373 -7.525 1.00 93.31 114 ALA A C 1
ATOM 916 O O . ALA A 1 114 ? 15.621 -3.999 -8.294 1.00 93.31 114 ALA A O 1
ATOM 917 N N . SER A 1 115 ? 14.550 -2.105 -7.758 1.00 92.19 115 SER A N 1
ATOM 918 C CA . SER A 1 115 ? 14.886 -1.374 -8.985 1.00 92.19 115 SER A CA 1
ATOM 919 C C . SER A 1 115 ? 16.392 -1.206 -9.159 1.00 92.19 115 SER A C 1
ATOM 921 O O . SER A 1 115 ? 16.893 -1.367 -10.264 1.00 92.19 115 SER A O 1
ATOM 923 N N . LEU A 1 116 ? 17.135 -0.969 -8.074 1.00 91.94 116 LEU A N 1
ATOM 924 C CA . LEU A 1 116 ? 18.597 -0.836 -8.110 1.00 91.94 116 LEU A CA 1
ATOM 925 C C . LEU A 1 116 ? 19.320 -2.094 -8.623 1.00 91.94 116 LEU A C 1
ATOM 927 O O . LEU A 1 116 ? 20.477 -1.999 -9.015 1.00 91.94 116 LEU A O 1
ATOM 931 N N . SER A 1 117 ? 18.663 -3.259 -8.619 1.00 88.44 117 SER A N 1
ATOM 932 C CA . SER A 1 117 ? 19.253 -4.510 -9.114 1.00 88.44 117 SER A CA 1
ATOM 933 C C . SER A 1 117 ? 19.122 -4.723 -10.625 1.00 88.44 117 SER A C 1
ATOM 935 O O . SER A 1 117 ? 19.807 -5.587 -11.166 1.00 88.44 117 SER A O 1
ATOM 937 N N . VAL A 1 118 ? 18.255 -3.961 -11.298 1.00 90.44 118 VAL A N 1
ATOM 938 C CA . VAL A 1 118 ? 17.917 -4.164 -12.720 1.00 90.44 118 VAL A CA 1
ATOM 939 C C . VAL A 1 118 ? 17.919 -2.882 -13.549 1.00 90.44 118 VAL A C 1
ATOM 941 O O . VAL A 1 118 ? 17.877 -2.948 -14.770 1.00 90.44 118 VAL A O 1
ATOM 944 N N . ALA A 1 119 ? 17.896 -1.713 -12.910 1.00 88.38 119 ALA A N 1
ATOM 945 C CA . ALA A 1 119 ? 17.800 -0.450 -13.617 1.00 88.38 119 ALA A CA 1
ATOM 946 C C . ALA A 1 119 ? 19.159 -0.027 -14.187 1.00 88.38 119 ALA A C 1
ATOM 948 O O . ALA A 1 119 ? 20.148 0.068 -13.461 1.00 88.38 119 ALA A O 1
ATOM 949 N N . ASP A 1 120 ? 19.167 0.329 -15.469 1.00 87.06 120 ASP A N 1
ATOM 950 C CA . ASP A 1 120 ? 20.338 0.835 -16.189 1.00 87.06 120 ASP A CA 1
ATOM 951 C C . ASP A 1 120 ? 20.641 2.306 -15.842 1.00 87.06 120 ASP A C 1
ATOM 953 O O . ASP A 1 120 ? 21.728 2.817 -16.111 1.00 87.06 120 ASP A O 1
ATOM 957 N N . SER A 1 121 ? 19.668 3.030 -15.274 1.00 88.19 121 SER A N 1
ATOM 958 C CA . SER A 1 121 ? 19.804 4.455 -14.964 1.00 88.19 121 SER A CA 1
ATOM 959 C C . SER A 1 121 ? 18.956 4.903 -13.774 1.00 88.19 121 SER A C 1
ATOM 961 O O . SER A 1 121 ? 17.930 4.306 -13.440 1.00 88.19 121 SER A O 1
ATOM 963 N N . TYR A 1 122 ? 19.340 6.037 -13.179 1.00 88.31 122 TYR A N 1
ATOM 964 C CA . TYR A 1 122 ? 18.559 6.697 -12.130 1.00 88.31 122 TYR A CA 1
ATOM 965 C C . TYR A 1 122 ? 17.137 7.064 -12.592 1.00 88.31 122 TYR A C 1
ATOM 967 O O . TYR A 1 122 ? 16.186 6.925 -11.825 1.00 88.31 122 TYR A O 1
ATOM 975 N N . LEU A 1 123 ? 16.971 7.485 -13.851 1.00 89.19 123 LEU A N 1
ATOM 976 C CA . LEU A 1 123 ? 15.658 7.830 -14.408 1.00 89.19 123 LEU A CA 1
ATOM 977 C C . LEU A 1 123 ? 14.725 6.617 -14.469 1.00 89.19 123 LEU A C 1
ATOM 979 O O . LEU A 1 123 ? 13.535 6.748 -14.195 1.00 89.19 123 LEU A O 1
ATOM 983 N N . GLN A 1 124 ? 15.263 5.430 -14.747 1.00 90.12 124 GLN A N 1
ATOM 984 C CA . GLN A 1 124 ? 14.488 4.192 -14.747 1.00 90.12 124 GLN A CA 1
ATOM 985 C C . GLN A 1 124 ? 14.076 3.768 -13.330 1.00 90.12 124 GLN A C 1
ATOM 987 O O . GLN A 1 124 ? 12.934 3.357 -13.128 1.00 90.12 124 GLN A O 1
ATOM 992 N N . VAL A 1 125 ? 14.951 3.943 -12.330 1.00 92.00 125 VAL A N 1
ATOM 993 C CA . VAL A 1 125 ? 14.588 3.753 -10.910 1.00 92.00 125 VAL A CA 1
ATOM 994 C C . VAL A 1 125 ? 13.459 4.704 -10.511 1.00 92.00 125 VAL A C 1
ATOM 996 O O . VAL A 1 125 ? 12.485 4.284 -9.887 1.00 92.00 125 VAL A O 1
ATOM 999 N N . LEU A 1 126 ? 13.565 5.979 -10.897 1.00 92.75 126 LEU A N 1
ATOM 1000 C CA . LEU A 1 126 ? 12.541 6.981 -10.617 1.00 92.75 126 LEU A CA 1
ATOM 1001 C C . LEU A 1 126 ? 11.210 6.627 -11.294 1.00 92.75 126 LEU A C 1
ATOM 1003 O O . LEU A 1 126 ? 10.169 6.692 -10.646 1.00 92.75 126 LEU A O 1
ATOM 1007 N N . ALA A 1 127 ? 11.237 6.195 -12.556 1.00 92.50 127 ALA A N 1
ATOM 1008 C CA . ALA A 1 127 ? 10.050 5.763 -13.286 1.00 92.50 127 ALA A CA 1
ATOM 1009 C C . ALA A 1 127 ? 9.355 4.570 -12.610 1.00 92.50 127 ALA A C 1
ATOM 1011 O O . ALA A 1 127 ? 8.141 4.598 -12.406 1.00 92.50 127 ALA A O 1
ATOM 1012 N N . LEU A 1 128 ? 10.111 3.550 -12.195 1.00 94.12 128 LEU A N 1
ATOM 1013 C CA . LEU A 1 128 ? 9.563 2.395 -11.478 1.00 94.12 128 LEU A CA 1
ATOM 1014 C C . LEU A 1 128 ? 8.950 2.796 -10.136 1.00 94.12 128 LEU A C 1
ATOM 1016 O O . LEU A 1 128 ? 7.826 2.392 -9.826 1.00 94.12 128 LEU A O 1
ATOM 1020 N N . TRP A 1 129 ? 9.632 3.660 -9.383 1.00 95.19 129 TRP A N 1
ATOM 1021 C CA . TRP A 1 129 ? 9.096 4.198 -8.138 1.00 95.19 129 TRP A CA 1
ATOM 1022 C C . TRP A 1 129 ? 7.803 4.993 -8.368 1.00 95.19 129 TRP A C 1
ATOM 1024 O O . TRP A 1 129 ? 6.827 4.775 -7.649 1.00 95.19 129 TRP A O 1
ATOM 1034 N N . MET A 1 130 ? 7.754 5.852 -9.394 1.00 94.88 130 MET A N 1
ATOM 1035 C CA . MET A 1 130 ? 6.564 6.626 -9.769 1.00 94.88 130 MET A CA 1
ATOM 1036 C C . MET A 1 130 ? 5.379 5.721 -10.125 1.00 94.88 130 MET A C 1
ATOM 1038 O O . MET A 1 130 ? 4.267 5.955 -9.649 1.00 94.88 130 MET A O 1
ATOM 1042 N N . GLN A 1 131 ? 5.599 4.654 -10.899 1.00 94.81 131 GLN A N 1
ATOM 1043 C CA . GLN A 1 131 ? 4.540 3.690 -11.214 1.00 94.81 131 GLN A CA 1
ATOM 1044 C C . GLN A 1 131 ? 4.051 2.960 -9.961 1.00 94.81 131 GLN A C 1
ATOM 1046 O O . GLN A 1 131 ? 2.844 2.799 -9.765 1.00 94.81 131 GLN A O 1
ATOM 1051 N N . ALA A 1 132 ? 4.970 2.550 -9.087 1.00 94.56 132 ALA A N 1
ATOM 1052 C CA . ALA A 1 132 ? 4.631 1.821 -7.873 1.00 94.56 132 ALA A CA 1
ATOM 1053 C C . ALA A 1 132 ? 3.840 2.689 -6.885 1.00 94.56 132 ALA A C 1
ATOM 1055 O O . ALA A 1 132 ? 2.781 2.276 -6.405 1.00 94.56 132 ALA A O 1
ATOM 1056 N N . ILE A 1 133 ? 4.307 3.910 -6.606 1.00 95.44 133 ILE A N 1
ATOM 1057 C CA . ILE A 1 133 ? 3.611 4.827 -5.698 1.00 95.44 133 ILE A CA 1
ATOM 1058 C C . ILE A 1 133 ? 2.297 5.331 -6.310 1.00 95.44 133 ILE A C 1
ATOM 1060 O O . ILE A 1 133 ? 1.298 5.460 -5.601 1.00 95.44 133 ILE A O 1
ATOM 1064 N N . GLY A 1 134 ? 2.251 5.518 -7.632 1.00 95.19 134 GLY A N 1
ATOM 1065 C CA . GLY A 1 134 ? 1.027 5.854 -8.349 1.00 95.19 134 GLY A CA 1
ATOM 1066 C C . GLY A 1 134 ? -0.053 4.781 -8.185 1.00 95.19 134 GLY A C 1
ATOM 1067 O O . GLY A 1 134 ? -1.210 5.113 -7.923 1.00 95.19 134 GLY A O 1
ATOM 1068 N N . CYS A 1 135 ? 0.318 3.495 -8.201 1.00 95.19 135 CYS A N 1
ATOM 1069 C CA . CYS A 1 135 ? -0.617 2.400 -7.915 1.00 95.19 135 CYS A CA 1
ATOM 1070 C C . CYS A 1 135 ? -1.199 2.480 -6.494 1.00 95.19 135 CYS A C 1
ATOM 1072 O O . CYS A 1 135 ? -2.392 2.238 -6.296 1.00 95.19 135 CYS A O 1
ATOM 1074 N N . VAL A 1 136 ? -0.388 2.850 -5.497 1.00 95.38 136 VAL A N 1
ATOM 1075 C CA . VAL A 1 136 ? -0.870 3.053 -4.118 1.00 95.38 136 VAL A CA 1
ATOM 1076 C C . VAL A 1 136 ? -1.868 4.210 -4.063 1.00 95.38 136 VAL A C 1
ATOM 1078 O O . VAL A 1 136 ? -2.925 4.094 -3.440 1.00 95.38 136 VAL A O 1
ATOM 1081 N N . PHE A 1 137 ? -1.564 5.319 -4.734 1.00 94.00 137 PHE A N 1
ATOM 1082 C CA . PHE A 1 137 ? -2.417 6.504 -4.727 1.00 94.00 137 PHE A CA 1
ATOM 1083 C C . PHE A 1 137 ? -3.768 6.275 -5.405 1.00 94.00 137 PHE A C 1
ATOM 1085 O O . PHE A 1 137 ? -4.787 6.711 -4.874 1.00 94.00 137 PHE A O 1
ATOM 1092 N N . ILE A 1 138 ? -3.796 5.553 -6.528 1.00 92.50 138 ILE A N 1
ATOM 1093 C CA . ILE A 1 138 ? -5.047 5.251 -7.230 1.00 92.50 138 ILE A CA 1
ATOM 1094 C C . ILE A 1 138 ? -5.854 4.199 -6.467 1.00 92.50 138 ILE A C 1
ATOM 1096 O O . ILE A 1 138 ? -7.009 4.428 -6.108 1.00 92.50 138 ILE A O 1
ATOM 1100 N N . PHE A 1 139 ? -5.263 3.029 -6.221 1.00 93.00 139 PHE A N 1
ATOM 1101 C CA . PHE A 1 139 ? -6.033 1.856 -5.813 1.00 93.00 139 PHE A CA 1
ATOM 1102 C C . PHE A 1 139 ? -6.090 1.687 -4.296 1.00 93.00 139 PHE A C 1
ATOM 1104 O O . PHE A 1 139 ? -7.175 1.546 -3.724 1.00 93.00 139 PHE A O 1
ATOM 1111 N N . SER A 1 140 ? -4.938 1.717 -3.622 1.00 93.25 140 SER A N 1
ATOM 1112 C CA . SER A 1 140 ? -4.879 1.497 -2.172 1.00 93.25 140 SER A CA 1
ATOM 1113 C C . SER A 1 140 ? -5.598 2.608 -1.413 1.00 93.25 140 SER A C 1
ATOM 1115 O O . SER A 1 140 ? -6.313 2.328 -0.450 1.00 93.25 140 SER A O 1
ATOM 1117 N N . LEU A 1 141 ? -5.474 3.862 -1.856 1.00 90.56 141 LEU A N 1
ATOM 1118 C CA . LEU A 1 141 ? -6.114 4.987 -1.181 1.00 90.56 141 LEU A CA 1
ATOM 1119 C C . LEU A 1 141 ? -7.642 5.002 -1.358 1.00 90.56 141 LEU A C 1
ATOM 1121 O O . LEU A 1 141 ? -8.367 5.236 -0.390 1.00 90.56 141 LEU A O 1
ATOM 1125 N N . ALA A 1 142 ? -8.146 4.664 -2.549 1.00 89.00 142 ALA A N 1
ATOM 1126 C CA . ALA A 1 142 ? -9.584 4.527 -2.785 1.00 89.00 142 ALA A CA 1
ATOM 1127 C C . ALA A 1 142 ? -10.206 3.440 -1.885 1.00 89.00 142 ALA A C 1
ATOM 1129 O O . ALA A 1 142 ? -11.269 3.627 -1.279 1.00 89.00 142 ALA A O 1
ATOM 1130 N N . LEU A 1 143 ? -9.516 2.307 -1.721 1.00 92.62 143 LEU A N 1
ATOM 1131 C CA . LEU A 1 143 ? -9.925 1.260 -0.783 1.00 92.62 143 LEU A CA 1
ATOM 1132 C C . LEU A 1 143 ? -9.794 1.695 0.679 1.00 92.62 143 LEU A C 1
ATOM 1134 O O . LEU A 1 143 ? -10.643 1.338 1.497 1.00 92.62 143 LEU A O 1
ATOM 1138 N N . TYR A 1 144 ? -8.781 2.496 1.008 1.00 92.19 144 TYR A N 1
ATOM 1139 C CA . TYR A 1 144 ? -8.580 3.039 2.348 1.00 92.19 144 TYR A CA 1
ATOM 1140 C C . TYR A 1 144 ? -9.728 3.953 2.791 1.00 92.19 144 TYR A C 1
ATOM 1142 O O . TYR A 1 144 ? -10.173 3.866 3.937 1.00 92.19 144 TYR A O 1
ATOM 1150 N N . VAL A 1 145 ? -10.294 4.761 1.889 1.00 90.50 145 VAL A N 1
ATOM 1151 C CA . VAL A 1 145 ? -11.494 5.558 2.200 1.00 90.50 145 VAL A CA 1
ATOM 1152 C C . VAL A 1 145 ? -12.660 4.653 2.604 1.00 90.50 145 VAL A C 1
ATOM 1154 O O . VAL A 1 145 ? -13.286 4.876 3.643 1.00 90.50 145 VAL A O 1
ATOM 1157 N N . ASN A 1 146 ? -12.912 3.596 1.827 1.00 90.25 146 ASN A N 1
ATOM 1158 C CA . ASN A 1 146 ? -13.962 2.618 2.118 1.00 90.25 146 ASN A CA 1
ATOM 1159 C C . ASN A 1 146 ? -13.707 1.869 3.437 1.00 90.25 146 ASN A C 1
ATOM 1161 O O . ASN A 1 146 ? -14.633 1.647 4.223 1.00 90.25 146 ASN A O 1
ATOM 1165 N N . PHE A 1 147 ? -12.450 1.508 3.697 1.00 93.38 147 PHE A N 1
ATOM 1166 C CA . PHE A 1 147 ? -12.011 0.893 4.943 1.00 93.38 147 PHE A CA 1
ATOM 1167 C C . PHE A 1 147 ? -12.321 1.776 6.152 1.00 93.38 147 PHE A C 1
ATOM 1169 O O . PHE A 1 147 ? -13.009 1.310 7.063 1.00 93.38 147 PHE A O 1
ATOM 1176 N N . ILE A 1 148 ? -11.875 3.041 6.161 1.00 90.62 148 ILE A N 1
ATOM 1177 C CA . ILE A 1 148 ? -12.113 3.915 7.316 1.00 90.62 148 ILE A CA 1
ATOM 1178 C C . ILE A 1 148 ? -13.612 4.135 7.504 1.00 90.62 148 ILE A C 1
ATOM 1180 O O . ILE A 1 148 ? -14.086 4.033 8.627 1.00 90.62 148 ILE A O 1
ATOM 1184 N N . GLN A 1 149 ? -14.383 4.384 6.439 1.00 88.44 149 GLN A N 1
ATOM 1185 C CA . GLN A 1 149 ? -15.833 4.586 6.561 1.00 88.44 149 GLN A CA 1
ATOM 1186 C C . GLN A 1 149 ? -16.528 3.398 7.240 1.00 88.44 149 GLN A C 1
ATOM 1188 O O . GLN A 1 149 ? -17.346 3.578 8.145 1.00 88.44 149 GLN A O 1
ATOM 1193 N N . LYS A 1 150 ? -16.189 2.167 6.837 1.00 90.25 150 LYS A N 1
ATOM 1194 C CA . LYS A 1 150 ? -16.754 0.953 7.446 1.00 90.25 150 LYS A CA 1
ATOM 1195 C C . LYS A 1 150 ? -16.255 0.748 8.872 1.00 90.25 150 LYS A C 1
ATOM 1197 O O . LYS A 1 150 ? -17.038 0.338 9.727 1.00 90.25 150 LYS A O 1
ATOM 1202 N N . PHE A 1 151 ? -14.982 1.035 9.133 1.00 90.44 151 PHE A N 1
ATOM 1203 C CA . PHE A 1 151 ? -14.403 0.893 10.461 1.00 90.44 151 PHE A CA 1
ATOM 1204 C C . PHE A 1 151 ? -14.973 1.918 11.446 1.00 90.44 151 PHE A C 1
ATOM 1206 O O . PHE A 1 151 ? -15.384 1.540 12.532 1.00 90.44 151 PHE A O 1
ATOM 1213 N N . GLU A 1 152 ? -15.112 3.183 11.060 1.00 87.00 152 GLU A N 1
ATOM 1214 C CA . GLU A 1 152 ? -15.724 4.223 11.894 1.00 87.00 152 GLU A CA 1
ATOM 1215 C C . GLU A 1 152 ? -17.202 3.979 12.154 1.00 87.00 152 GLU A C 1
ATOM 1217 O O . GLU A 1 152 ? -17.653 4.137 13.286 1.00 87.00 152 GLU A O 1
ATOM 1222 N N . LYS A 1 153 ? -17.951 3.524 11.141 1.00 86.75 153 LYS A N 1
ATOM 1223 C CA . LYS A 1 153 ? -19.335 3.086 11.348 1.00 86.75 153 LYS A CA 1
ATOM 1224 C C . LYS A 1 153 ? -19.404 1.952 12.369 1.00 86.75 153 LYS A C 1
ATOM 1226 O O . LYS A 1 153 ? -20.327 1.911 13.169 1.00 86.75 153 LYS A O 1
ATOM 1231 N N . PHE A 1 154 ? -18.433 1.042 12.361 1.00 87.31 154 PHE A N 1
ATOM 1232 C CA . PHE A 1 154 ? -18.332 0.011 13.387 1.00 87.31 154 PHE A CA 1
ATOM 1233 C C . PHE A 1 154 ? -17.950 0.584 14.759 1.00 87.31 154 PHE A C 1
ATOM 1235 O O . PHE A 1 154 ? -18.459 0.101 15.758 1.00 87.31 154 PHE A O 1
ATOM 1242 N N . LEU A 1 155 ? -17.112 1.618 14.838 1.00 86.44 155 LEU A N 1
ATOM 1243 C CA . LEU A 1 155 ? -16.705 2.247 16.100 1.00 86.44 155 LEU A CA 1
ATOM 1244 C C . LEU A 1 155 ? -17.804 3.087 16.771 1.00 86.44 155 LEU A C 1
ATOM 1246 O O . LEU A 1 155 ? -17.606 3.534 17.898 1.00 86.44 155 LEU A O 1
ATOM 1250 N N . SER A 1 156 ? -18.964 3.279 16.135 1.00 82.88 156 SER A N 1
ATOM 1251 C CA . SER A 1 156 ? -20.038 4.140 16.649 1.00 82.88 156 SER A CA 1
ATOM 1252 C C . SER A 1 156 ? -20.647 3.681 17.981 1.00 82.88 156 SER A C 1
ATOM 1254 O O . SER A 1 156 ? -21.363 4.455 18.606 1.00 82.88 156 SER A O 1
ATOM 1256 N N . PHE A 1 157 ? -20.400 2.437 18.417 1.00 81.38 157 PHE A N 1
ATOM 1257 C CA . PHE A 1 157 ? -20.833 1.957 19.738 1.00 81.38 157 PHE A CA 1
ATOM 1258 C C . PHE A 1 157 ? -19.983 2.516 20.886 1.00 81.38 157 PHE A C 1
ATOM 1260 O O . PHE A 1 157 ? -20.407 2.478 22.039 1.00 81.38 157 PHE A O 1
ATOM 1267 N N . LEU A 1 158 ? -18.767 2.988 20.600 1.00 79.19 158 LEU A N 1
ATOM 1268 C CA . LEU A 1 158 ? -17.911 3.601 21.606 1.00 79.19 158 LEU A CA 1
ATOM 1269 C C . LEU A 1 158 ? -18.339 5.055 21.818 1.00 79.19 158 LEU A C 1
ATOM 1271 O O . LEU A 1 158 ? -18.693 5.724 20.844 1.00 79.19 158 LEU A O 1
ATOM 1275 N N . PRO A 1 159 ? -18.232 5.591 23.049 1.00 68.06 159 PRO A N 1
ATOM 1276 C CA . PRO A 1 159 ? -18.295 7.027 23.286 1.00 68.06 159 PRO A CA 1
ATOM 1277 C C . PRO A 1 159 ? -17.058 7.674 22.645 1.00 68.06 159 PRO A C 1
ATOM 1279 O O . PRO A 1 159 ? -16.029 7.918 23.280 1.00 68.06 159 PRO A O 1
ATOM 1282 N N . PHE A 1 160 ? -17.130 7.866 21.331 1.00 56.41 160 PHE A N 1
ATOM 1283 C CA . PHE A 1 160 ? -16.076 8.442 20.520 1.00 56.41 160 PHE A CA 1
ATOM 1284 C C . PHE A 1 160 ? -16.010 9.930 20.857 1.00 56.41 160 PHE A C 1
ATOM 1286 O O . PHE A 1 160 ? -16.847 10.722 20.420 1.00 56.41 160 PHE A O 1
ATOM 1293 N N . ARG A 1 161 ? -15.030 10.322 21.681 1.00 56.81 161 ARG A N 1
ATOM 1294 C CA . ARG A 1 161 ? -14.703 11.741 21.868 1.00 56.81 161 ARG A CA 1
ATOM 1295 C C . ARG A 1 161 ? -14.431 12.344 20.488 1.00 56.81 161 ARG A C 1
ATOM 1297 O O . ARG A 1 161 ? -13.717 11.738 19.689 1.00 56.81 161 ARG A O 1
ATOM 1304 N N . LYS A 1 162 ? -14.979 13.536 20.223 1.00 53.25 162 LYS A N 1
ATOM 1305 C CA . LYS A 1 162 ? -14.780 14.289 18.967 1.00 53.25 162 LYS A CA 1
ATOM 1306 C C . LYS A 1 162 ? -13.296 14.428 18.589 1.00 53.25 162 LYS A C 1
ATOM 1308 O O . LYS A 1 162 ? -12.969 14.468 17.415 1.00 53.25 162 LYS A O 1
ATOM 1313 N N . GLU A 1 163 ? -12.410 14.392 19.582 1.00 49.97 163 GLU A N 1
ATOM 1314 C CA . GLU A 1 163 ? -10.944 14.369 19.456 1.00 49.97 163 GLU A CA 1
ATOM 1315 C C . GLU A 1 163 ? -10.378 13.194 18.633 1.00 49.97 163 GLU A C 1
ATOM 1317 O O . GLU A 1 163 ? -9.249 13.271 18.156 1.00 49.97 163 GLU A O 1
ATOM 1322 N N . TYR A 1 164 ? -11.138 12.109 18.461 1.00 52.78 164 TYR A N 1
ATOM 1323 C CA . TYR A 1 164 ? -10.739 10.942 17.667 1.00 52.78 164 TYR A CA 1
ATOM 1324 C C . TYR A 1 164 ? -11.530 10.801 16.363 1.00 52.78 164 TYR A C 1
ATOM 1326 O O . TYR A 1 164 ? -11.251 9.879 15.596 1.00 52.78 164 TYR A O 1
ATOM 1334 N N . GLN A 1 165 ? -12.511 11.675 16.096 1.00 56.41 165 GLN A N 1
ATOM 1335 C CA . GLN A 1 165 ? -13.229 11.656 14.822 1.00 56.41 165 GLN A CA 1
ATOM 1336 C C . GLN A 1 165 ? -12.237 11.965 13.697 1.00 56.41 165 GLN A C 1
ATOM 1338 O O . GLN A 1 165 ? -11.574 13.001 13.703 1.00 56.41 165 GLN A O 1
ATOM 1343 N N . GLY A 1 166 ? -12.098 11.032 12.752 1.00 58.81 166 GLY A N 1
ATOM 1344 C CA . GLY A 1 166 ? -11.258 11.233 11.580 1.00 58.81 166 GLY A CA 1
ATOM 1345 C C . GLY A 1 166 ? -11.781 12.361 10.685 1.00 58.81 166 GLY A C 1
ATOM 1346 O O . GLY A 1 166 ? -12.810 12.978 10.953 1.00 58.81 166 GLY A O 1
ATOM 1347 N N . LEU A 1 167 ? -11.088 12.599 9.565 1.00 60.59 167 LEU A N 1
ATOM 1348 C CA . LEU A 1 167 ? -11.508 13.572 8.546 1.00 60.59 167 LEU A CA 1
ATOM 1349 C C . LEU A 1 167 ? -12.989 13.399 8.171 1.00 60.59 167 LEU A C 1
ATOM 1351 O O . LEU A 1 167 ? -13.457 12.262 8.067 1.00 60.59 167 LEU A O 1
ATOM 1355 N N . SER A 1 168 ? -13.690 14.501 7.886 1.00 71.50 168 SER A N 1
ATOM 1356 C CA . SER A 1 168 ? -15.060 14.451 7.364 1.00 71.50 168 SER A CA 1
ATOM 1357 C C . SER A 1 168 ? -15.130 13.650 6.057 1.00 71.50 168 SER A C 1
ATOM 1359 O O . SER A 1 168 ? -14.145 13.538 5.323 1.00 71.50 168 SER A O 1
ATOM 1361 N N . ILE A 1 169 ? -16.309 13.103 5.744 1.00 71.31 169 ILE A N 1
ATOM 1362 C CA . ILE A 1 169 ? -16.536 12.335 4.507 1.00 71.31 169 ILE A CA 1
ATOM 1363 C C . ILE A 1 169 ? -16.121 13.157 3.276 1.00 71.31 169 ILE A C 1
ATOM 1365 O O . ILE A 1 169 ? -15.421 12.641 2.409 1.00 71.31 169 ILE A O 1
ATOM 1369 N N . ILE A 1 170 ? -16.468 14.448 3.252 1.00 74.56 170 ILE A N 1
ATOM 1370 C CA . ILE A 1 170 ? -16.114 15.381 2.172 1.00 74.56 170 ILE A CA 1
ATOM 1371 C C . ILE A 1 170 ? -14.594 15.492 2.027 1.00 74.56 170 ILE A C 1
ATOM 1373 O O . ILE A 1 170 ? -14.065 15.324 0.931 1.00 74.56 170 ILE A O 1
ATOM 1377 N N . ALA A 1 171 ? -13.876 15.712 3.132 1.00 76.38 171 ALA A N 1
ATOM 1378 C CA . ALA A 1 171 ? -12.427 15.869 3.096 1.00 76.38 171 ALA A CA 1
ATOM 1379 C C . ALA A 1 171 ? -11.720 14.591 2.607 1.00 76.38 171 ALA A C 1
ATOM 1381 O O . ALA A 1 171 ? -10.738 14.678 1.875 1.00 76.38 171 ALA A O 1
ATOM 1382 N N . ARG A 1 172 ? -12.239 13.400 2.940 1.00 79.25 172 ARG A N 1
ATOM 1383 C CA . ARG A 1 172 ? -11.698 12.126 2.429 1.00 79.25 172 ARG A CA 1
ATOM 1384 C C . ARG A 1 172 ? -11.907 11.954 0.939 1.00 79.25 172 ARG A C 1
ATOM 1386 O O . ARG A 1 172 ? -10.991 11.500 0.265 1.00 79.25 172 ARG A O 1
ATOM 1393 N N . THR A 1 173 ? -13.086 12.303 0.434 1.00 78.62 173 THR A N 1
ATOM 1394 C CA . THR A 1 173 ? -13.387 12.200 -0.996 1.00 78.62 173 THR A CA 1
ATOM 1395 C C . THR A 1 173 ? -12.528 13.164 -1.805 1.00 78.62 173 THR A C 1
ATOM 1397 O O . THR A 1 173 ? -11.936 12.749 -2.796 1.00 78.62 173 THR A O 1
ATOM 1400 N N . VAL A 1 174 ? -12.386 14.415 -1.357 1.00 85.25 174 VAL A N 1
ATOM 1401 C CA . VAL A 1 174 ? -11.528 15.408 -2.026 1.00 85.25 174 VAL A CA 1
ATOM 1402 C C . VAL A 1 174 ? -10.067 14.967 -2.008 1.00 85.25 174 VAL A C 1
ATOM 1404 O O . VAL A 1 174 ? -9.417 14.963 -3.049 1.00 85.25 174 VAL A O 1
ATOM 1407 N N . LEU A 1 175 ? -9.561 14.532 -0.850 1.00 84.56 175 LEU A N 1
ATOM 1408 C CA . LEU A 1 175 ? -8.178 14.078 -0.721 1.00 84.56 175 LEU A CA 1
ATOM 1409 C C . LEU A 1 175 ? -7.917 12.831 -1.575 1.00 84.56 175 LEU A C 1
ATOM 1411 O O . LEU A 1 175 ? -6.907 12.757 -2.267 1.00 84.56 175 LEU A O 1
ATOM 1415 N N . SER A 1 176 ? -8.848 11.875 -1.577 1.00 85.12 176 SER A N 1
ATOM 1416 C CA . SER A 1 176 ? -8.766 10.699 -2.441 1.00 85.12 176 SER A CA 1
ATOM 1417 C C . SER A 1 176 ? -8.778 11.079 -3.917 1.00 85.12 176 SER A C 1
ATOM 1419 O O . SER A 1 176 ? -7.998 10.514 -4.671 1.00 85.12 176 SER A O 1
ATOM 1421 N N . GLY A 1 177 ? -9.618 12.031 -4.330 1.00 85.81 177 GLY A N 1
ATOM 1422 C CA . GLY A 1 177 ? -9.645 12.531 -5.706 1.00 85.81 177 GLY A CA 1
ATOM 1423 C C . GLY A 1 177 ? -8.317 13.171 -6.106 1.00 85.81 177 GLY A C 1
ATOM 1424 O O . GLY A 1 177 ? -7.761 12.827 -7.144 1.00 85.81 177 GLY A O 1
ATOM 1425 N N . PHE A 1 178 ? -7.759 14.022 -5.242 1.00 89.31 178 PHE A N 1
ATOM 1426 C CA . PHE A 1 178 ? -6.442 14.626 -5.447 1.00 89.31 178 PHE A CA 1
ATOM 1427 C C . PHE A 1 178 ? -5.348 13.569 -5.635 1.00 89.31 178 PHE A C 1
ATOM 1429 O O . PHE A 1 178 ? -4.618 13.604 -6.623 1.00 89.31 178 PHE A O 1
ATOM 1436 N N . PHE A 1 179 ? -5.263 12.589 -4.733 1.00 91.25 179 PHE A N 1
ATOM 1437 C CA . PHE A 1 179 ? -4.260 11.532 -4.840 1.00 91.25 179 PHE A CA 1
ATOM 1438 C C . PHE A 1 179 ? -4.481 10.629 -6.051 1.00 91.25 179 PHE A C 1
ATOM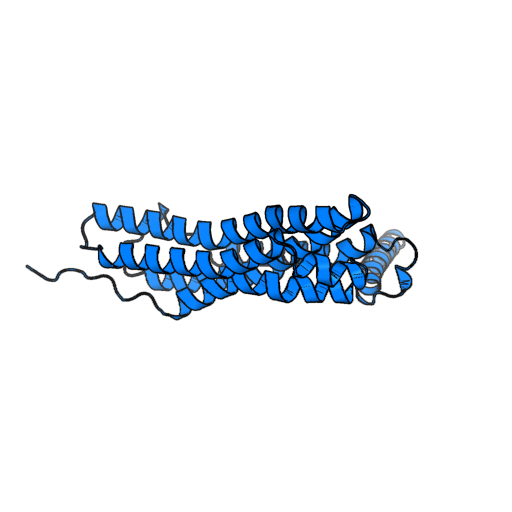 1440 O O . PHE A 1 179 ? -3.499 10.227 -6.661 1.00 91.25 179 PHE A O 1
ATOM 1447 N N . VAL A 1 180 ? -5.724 10.350 -6.454 1.00 91.94 180 VAL A N 1
ATOM 1448 C CA . VAL A 1 180 ? -5.997 9.624 -7.704 1.00 91.94 180 VAL A CA 1
ATOM 1449 C C . VAL A 1 180 ? -5.453 10.406 -8.900 1.00 91.94 180 VAL A C 1
ATOM 1451 O O . VAL A 1 180 ? -4.740 9.822 -9.711 1.00 91.94 180 VAL A O 1
ATOM 1454 N N . CYS A 1 181 ? -5.698 11.718 -8.981 1.00 91.44 181 CYS A N 1
ATOM 1455 C CA . CYS A 1 181 ? -5.131 12.560 -10.038 1.00 91.44 181 CYS A CA 1
ATOM 1456 C C . CYS A 1 181 ? -3.596 12.531 -10.027 1.00 91.44 181 CYS A C 1
ATOM 1458 O O . CYS A 1 181 ? -2.981 12.304 -11.067 1.00 91.44 181 CYS A O 1
ATOM 1460 N N . CYS A 1 182 ? -2.965 12.688 -8.858 1.00 93.38 182 CYS A N 1
ATOM 1461 C CA . CYS A 1 182 ? -1.513 12.556 -8.730 1.00 93.38 182 CYS A CA 1
ATOM 1462 C C . CYS A 1 182 ? -1.029 11.170 -9.165 1.00 93.38 182 CYS A C 1
ATOM 1464 O O . CYS A 1 182 ? -0.046 11.061 -9.885 1.00 93.38 182 CYS A O 1
ATOM 1466 N N . GLY A 1 183 ? -1.717 10.107 -8.753 1.00 92.81 183 GLY A N 1
ATOM 1467 C CA . GLY A 1 183 ? -1.362 8.736 -9.091 1.00 92.81 183 GLY A CA 1
ATOM 1468 C C . GLY A 1 183 ? -1.433 8.470 -10.591 1.00 92.81 183 GLY A C 1
ATOM 1469 O O . GLY A 1 183 ? -0.528 7.836 -11.126 1.00 92.81 183 GLY A O 1
ATOM 1470 N N . ILE A 1 184 ? -2.446 9.015 -11.273 1.00 92.50 184 ILE A N 1
ATOM 1471 C CA . ILE A 1 184 ? -2.543 8.973 -12.736 1.00 92.50 184 ILE A CA 1
ATOM 1472 C C . ILE A 1 184 ? -1.318 9.657 -13.338 1.00 92.50 184 ILE A C 1
ATOM 1474 O O . ILE A 1 184 ? -0.578 9.001 -14.060 1.00 92.50 184 ILE A O 1
ATOM 1478 N N . LEU A 1 185 ? -1.037 10.911 -12.967 1.00 92.56 185 LEU A N 1
ATOM 1479 C CA . LEU A 1 185 ? 0.117 11.655 -13.487 1.00 92.56 185 LEU A CA 1
ATOM 1480 C C . LEU A 1 185 ? 1.448 10.918 -13.279 1.00 92.56 185 LEU A C 1
ATOM 1482 O O . LEU A 1 185 ? 2.298 10.918 -14.165 1.00 92.56 185 LEU A O 1
ATOM 1486 N N . LEU A 1 186 ? 1.631 10.264 -12.129 1.00 94.25 186 LEU A N 1
ATOM 1487 C CA . LEU A 1 186 ? 2.840 9.494 -11.830 1.00 94.25 186 LEU A CA 1
ATOM 1488 C C . LEU A 1 186 ? 2.963 8.252 -12.721 1.00 94.25 186 LEU A C 1
ATOM 1490 O O . LEU A 1 186 ? 4.027 8.014 -13.287 1.00 94.25 186 LEU A O 1
ATOM 1494 N N . ILE A 1 187 ? 1.883 7.483 -12.888 1.00 92.31 187 ILE A N 1
ATOM 1495 C CA . ILE A 1 187 ? 1.887 6.290 -13.748 1.00 92.31 187 ILE A CA 1
ATOM 1496 C C . ILE A 1 187 ? 2.090 6.670 -15.215 1.00 92.31 187 ILE A C 1
ATOM 1498 O O . ILE A 1 187 ? 2.812 5.975 -15.926 1.00 92.31 187 ILE A O 1
ATOM 1502 N N . THR A 1 188 ? 1.462 7.753 -15.670 1.00 89.69 188 THR A N 1
ATOM 1503 C CA . THR A 1 188 ? 1.489 8.179 -17.075 1.00 89.69 188 THR A CA 1
ATOM 1504 C C . THR A 1 188 ? 2.754 8.937 -17.436 1.00 89.69 188 THR A C 1
ATOM 1506 O O . THR A 1 188 ? 3.187 8.879 -18.580 1.00 89.69 188 THR A O 1
ATOM 1509 N N . GLY A 1 189 ? 3.348 9.648 -16.476 1.00 88.12 189 GLY A N 1
ATOM 1510 C CA . GLY A 1 189 ? 4.605 10.369 -16.654 1.00 88.12 189 GLY A CA 1
ATOM 1511 C C . GLY A 1 189 ? 5.837 9.470 -16.556 1.00 88.12 189 GLY A C 1
ATOM 1512 O O . GLY A 1 189 ? 6.847 9.757 -17.190 1.00 88.12 189 GLY A O 1
ATOM 1513 N N . ALA A 1 190 ? 5.767 8.360 -15.816 1.00 90.81 190 ALA A N 1
ATOM 1514 C CA . ALA A 1 190 ? 6.901 7.453 -15.643 1.00 90.81 190 ALA A CA 1
ATOM 1515 C C . ALA A 1 190 ? 7.529 6.930 -16.956 1.00 90.81 190 ALA A C 1
ATOM 1517 O O . ALA A 1 190 ? 8.755 6.963 -17.060 1.00 90.81 190 ALA A O 1
ATOM 1518 N N . PRO A 1 191 ? 6.767 6.498 -17.983 1.00 86.75 191 PRO A N 1
ATOM 1519 C CA . PRO A 1 191 ? 7.344 6.000 -19.232 1.00 86.75 191 PRO A CA 1
ATOM 1520 C C . PRO A 1 191 ? 8.085 7.094 -20.008 1.00 86.75 191 PRO A C 1
ATOM 1522 O O . PRO A 1 191 ? 9.084 6.811 -20.665 1.00 86.75 191 PRO A O 1
ATOM 1525 N N . ALA A 1 192 ? 7.644 8.353 -19.896 1.00 86.25 192 ALA A N 1
ATOM 1526 C CA . ALA A 1 192 ? 8.287 9.486 -20.559 1.00 86.25 192 ALA A CA 1
ATOM 1527 C C . ALA A 1 192 ? 9.718 9.733 -20.048 1.00 86.25 192 ALA A C 1
ATOM 1529 O O . ALA A 1 192 ? 10.549 10.243 -20.792 1.00 86.25 192 ALA A O 1
ATOM 1530 N N . LEU A 1 193 ? 10.034 9.323 -18.813 1.00 83.56 193 LEU A N 1
ATOM 1531 C CA . LEU A 1 193 ? 11.384 9.439 -18.250 1.00 83.56 193 LEU A CA 1
ATOM 1532 C C . LEU A 1 193 ? 12.386 8.444 -18.850 1.00 83.56 193 LEU A C 1
ATOM 1534 O O . LEU A 1 193 ? 13.591 8.659 -18.734 1.00 83.56 193 LEU A O 1
ATOM 1538 N N . VAL A 1 194 ? 11.906 7.350 -19.447 1.00 82.94 194 VAL A N 1
ATOM 1539 C CA . VAL A 1 194 ? 12.749 6.231 -19.904 1.00 82.94 194 VAL A CA 1
ATOM 1540 C C . VAL A 1 194 ? 12.725 6.087 -21.429 1.00 82.94 194 VAL A C 1
ATOM 1542 O O . VAL A 1 194 ? 13.754 5.792 -22.029 1.00 82.94 194 VAL A O 1
ATOM 1545 N N . ASN A 1 195 ? 11.593 6.367 -22.080 1.00 70.06 195 ASN A N 1
ATOM 1546 C CA . ASN A 1 195 ? 11.359 6.061 -23.498 1.00 70.06 195 ASN A CA 1
ATOM 1547 C C . ASN A 1 195 ? 11.569 7.266 -24.437 1.00 70.06 195 ASN A C 1
ATOM 1549 O O . ASN A 1 195 ? 10.800 7.459 -25.376 1.00 70.06 195 ASN A O 1
ATOM 1553 N N . HIS A 1 196 ? 12.597 8.084 -24.195 1.00 56.59 196 HIS A N 1
ATOM 1554 C CA . HIS A 1 196 ? 12.768 9.413 -24.803 1.00 56.59 196 HIS A CA 1
ATOM 1555 C C . HIS A 1 196 ? 12.760 9.531 -26.357 1.00 56.59 196 HIS A C 1
ATOM 1557 O O . HIS A 1 196 ? 12.550 10.654 -26.816 1.00 56.59 196 HIS A O 1
ATOM 1563 N N . PRO A 1 197 ? 12.913 8.471 -27.190 1.00 49.25 197 PRO A N 1
ATOM 1564 C CA . PRO A 1 197 ? 12.682 8.561 -28.641 1.00 49.25 197 PRO A CA 1
ATOM 1565 C C . PRO A 1 197 ? 11.409 7.861 -29.175 1.00 49.25 197 PRO A C 1
ATOM 1567 O O . PRO A 1 197 ? 11.064 8.081 -30.330 1.00 49.25 197 PRO A O 1
ATOM 1570 N N . GLU A 1 198 ? 10.685 7.057 -28.385 1.00 45.94 198 GLU A N 1
ATOM 1571 C CA . GLU A 1 198 ? 9.516 6.258 -28.840 1.00 45.94 198 GLU A CA 1
ATOM 1572 C C . GLU A 1 198 ? 8.186 6.722 -28.206 1.00 45.94 198 GLU A C 1
ATOM 1574 O O . GLU A 1 198 ? 7.216 5.973 -28.096 1.00 45.94 198 GLU A O 1
ATOM 1579 N N . ILE A 1 199 ? 8.110 7.977 -27.753 1.00 52.44 199 ILE A N 1
ATOM 1580 C CA . ILE A 1 199 ? 6.928 8.526 -27.058 1.00 52.44 199 ILE A CA 1
ATOM 1581 C C . ILE A 1 199 ? 5.693 8.640 -27.991 1.00 52.44 199 ILE A C 1
ATOM 1583 O O . ILE A 1 199 ? 4.573 8.821 -27.517 1.00 52.44 199 ILE A O 1
ATOM 1587 N N . SER A 1 200 ? 5.854 8.449 -29.308 1.00 45.81 200 SER A N 1
ATOM 1588 C CA . SER A 1 200 ? 4.768 8.565 -30.294 1.00 45.81 200 SER A CA 1
ATOM 1589 C C . SER A 1 200 ? 3.712 7.450 -30.247 1.00 45.81 200 SER A C 1
ATOM 1591 O O . SER A 1 200 ? 2.661 7.636 -30.842 1.00 45.81 200 SER A O 1
ATOM 1593 N N . ASP A 1 201 ? 3.927 6.322 -29.561 1.00 50.78 201 ASP A N 1
ATOM 1594 C CA . ASP A 1 201 ? 3.010 5.166 -29.657 1.00 50.78 201 ASP A CA 1
ATOM 1595 C C . ASP A 1 201 ? 2.101 4.952 -28.431 1.00 50.78 201 ASP A C 1
ATOM 1597 O O . ASP A 1 201 ? 1.306 4.009 -28.393 1.00 50.78 201 ASP A O 1
ATOM 1601 N N . TYR A 1 202 ? 2.160 5.820 -27.413 1.00 52.78 202 TYR A N 1
ATOM 1602 C CA . TYR A 1 202 ? 1.353 5.650 -26.198 1.00 52.78 202 TYR A CA 1
ATOM 1603 C C . TYR A 1 202 ? 0.003 6.390 -26.295 1.00 52.78 202 TYR A C 1
ATOM 1605 O O . TYR A 1 202 ? -0.029 7.622 -26.245 1.00 52.78 202 TYR A O 1
ATOM 1613 N N . PRO A 1 203 ? -1.149 5.685 -26.325 1.00 47.97 203 PRO A N 1
ATOM 1614 C CA . PRO A 1 203 ? -2.463 6.312 -26.512 1.00 47.97 203 PRO A CA 1
ATOM 1615 C C . PRO A 1 203 ? -2.866 7.263 -25.372 1.00 47.97 203 PRO A C 1
ATOM 1617 O O . PRO A 1 203 ? -3.658 8.179 -25.579 1.00 47.97 203 PRO A O 1
ATOM 1620 N N . LEU A 1 204 ? -2.301 7.096 -24.170 1.00 49.78 204 LEU A N 1
ATOM 1621 C CA . LEU A 1 204 ? -2.578 7.986 -23.039 1.00 49.78 204 LEU A CA 1
ATOM 1622 C C . LEU A 1 204 ? -1.780 9.304 -23.080 1.00 49.78 204 LEU A C 1
ATOM 1624 O O . LEU A 1 204 ? -2.225 10.297 -22.508 1.00 49.78 204 LEU A O 1
ATOM 1628 N N . TYR A 1 205 ? -0.634 9.330 -23.770 1.00 53.50 205 TYR A N 1
ATOM 1629 C CA . TYR A 1 205 ? 0.175 10.539 -23.962 1.00 53.50 205 TYR A CA 1
ATOM 1630 C C . TYR A 1 205 ? -0.524 11.523 -24.907 1.00 53.50 205 TYR A C 1
ATOM 1632 O O . TYR A 1 205 ? -0.626 12.707 -24.590 1.00 53.50 205 TYR A O 1
ATOM 1640 N N . TYR A 1 206 ? -1.132 11.020 -25.990 1.00 52.66 206 TYR A N 1
ATOM 1641 C CA . TYR A 1 206 ? -1.998 11.825 -26.859 1.00 52.66 206 TYR A CA 1
ATOM 1642 C C . TYR A 1 206 ? -3.156 12.465 -26.099 1.00 52.66 206 TYR A C 1
ATOM 1644 O O . TYR A 1 206 ? -3.513 13.598 -26.391 1.00 52.66 206 TYR A O 1
ATOM 1652 N N . CYS A 1 207 ? -3.713 11.783 -25.094 1.00 48.84 207 CYS A N 1
ATOM 1653 C CA . CYS A 1 207 ? -4.807 12.327 -24.296 1.00 48.84 207 CYS A CA 1
ATOM 1654 C C . CYS A 1 207 ? -4.362 13.502 -23.401 1.00 48.84 207 CYS A C 1
ATOM 1656 O O . CYS A 1 207 ? -5.155 14.408 -23.165 1.00 48.84 207 CYS A O 1
ATOM 1658 N N . LEU A 1 208 ? -3.106 13.513 -22.933 1.00 53.94 208 LEU A N 1
ATOM 1659 C CA . LEU A 1 208 ? -2.531 14.620 -22.155 1.00 53.94 208 LEU A CA 1
ATOM 1660 C C . LEU A 1 208 ? -2.075 15.784 -23.050 1.00 53.94 208 LEU A C 1
ATOM 1662 O O . LEU A 1 208 ? -2.313 16.942 -22.706 1.00 53.94 208 LEU A O 1
ATOM 1666 N N . LEU A 1 209 ? -1.488 15.498 -24.217 1.00 54.41 209 LEU A N 1
ATOM 1667 C CA . LEU A 1 209 ? -1.142 16.529 -25.202 1.00 54.41 209 LEU A CA 1
ATOM 1668 C C . LEU A 1 209 ? -2.383 17.218 -25.775 1.00 54.41 209 LEU A C 1
ATOM 1670 O O . LEU A 1 209 ? -2.415 18.441 -25.815 1.00 54.41 209 LEU A O 1
ATOM 1674 N N . TYR A 1 210 ? -3.446 16.472 -26.098 1.00 52.00 210 TYR A N 1
ATOM 1675 C CA . TYR A 1 210 ? -4.703 17.070 -26.567 1.00 52.00 210 TYR A CA 1
ATOM 1676 C C . TYR A 1 210 ? -5.313 18.034 -25.546 1.00 52.00 210 TYR A C 1
ATOM 1678 O O . TYR A 1 210 ? -5.909 19.035 -25.930 1.00 52.00 210 TYR A O 1
ATOM 1686 N N . THR A 1 211 ? -5.172 17.763 -24.244 1.00 53.31 211 THR A N 1
ATOM 1687 C CA . THR A 1 211 ? -5.650 18.696 -23.211 1.00 53.31 211 THR A CA 1
ATOM 1688 C C . THR A 1 211 ? -4.775 19.939 -23.067 1.00 53.31 211 THR A C 1
ATOM 1690 O O . THR A 1 211 ? -5.286 20.975 -22.650 1.00 53.31 211 THR A O 1
ATOM 1693 N N . SER A 1 212 ? -3.488 19.851 -23.421 1.00 54.41 212 SER A N 1
ATOM 1694 C CA . SER A 1 212 ? -2.572 20.997 -23.457 1.00 54.41 212 SER A CA 1
ATOM 1695 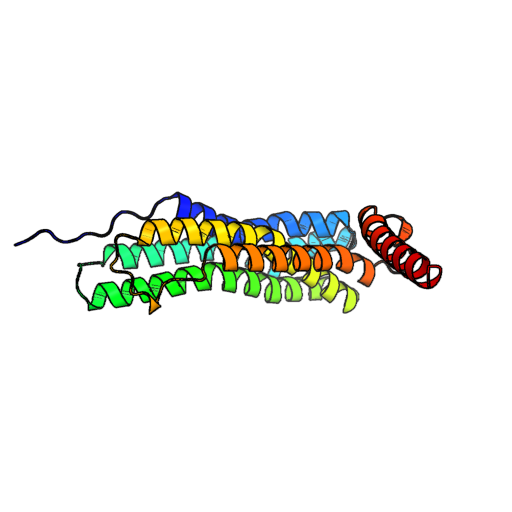C C . SER A 1 212 ? -2.850 21.877 -24.674 1.00 54.41 212 SER A C 1
ATOM 1697 O O . SER A 1 212 ? -3.067 23.073 -24.513 1.00 54.41 212 SER A O 1
ATOM 1699 N N . ASP A 1 213 ? -2.957 21.279 -25.864 1.00 55.31 213 ASP A N 1
ATOM 1700 C CA . ASP A 1 213 ? -3.267 22.006 -27.103 1.00 55.31 213 ASP A CA 1
ATOM 1701 C C . ASP A 1 213 ? -4.661 22.649 -27.042 1.00 55.31 213 ASP A C 1
ATOM 1703 O O . ASP A 1 213 ? -4.830 23.810 -27.405 1.00 55.31 213 ASP A O 1
ATOM 1707 N N . ALA A 1 214 ? -5.661 21.959 -26.478 1.00 54.84 214 ALA A N 1
ATOM 1708 C CA . ALA A 1 214 ? -6.990 22.541 -26.276 1.00 54.84 214 ALA A CA 1
ATOM 1709 C C . ALA A 1 214 ? -6.994 23.707 -25.267 1.00 54.84 214 ALA A C 1
ATOM 1711 O O . ALA A 1 214 ? -7.831 24.607 -25.369 1.00 54.84 214 ALA A O 1
ATOM 1712 N N . ALA A 1 215 ? -6.086 23.709 -24.284 1.00 55.78 215 ALA A N 1
ATOM 1713 C CA . ALA A 1 215 ? -5.941 24.816 -23.341 1.00 55.78 215 ALA A CA 1
ATOM 1714 C C . ALA A 1 215 ? -5.265 26.035 -23.993 1.00 55.78 215 ALA A C 1
ATOM 1716 O O . ALA A 1 215 ? -5.693 27.167 -23.748 1.00 55.78 215 ALA A O 1
ATOM 1717 N N . ASP A 1 216 ? -4.280 25.807 -24.864 1.00 60.00 216 ASP A N 1
ATOM 1718 C CA . ASP A 1 216 ? -3.594 26.861 -25.617 1.00 60.00 216 ASP A CA 1
ATOM 1719 C C . ASP A 1 216 ? -4.482 27.464 -26.721 1.00 60.00 216 ASP A C 1
ATOM 1721 O O . ASP A 1 216 ? -4.513 28.687 -26.894 1.00 60.00 216 ASP A O 1
ATOM 1725 N N . ASP A 1 217 ? -5.313 26.657 -27.386 1.00 56.84 217 ASP A N 1
ATOM 1726 C CA . ASP A 1 217 ? -6.302 27.139 -28.360 1.00 56.84 217 ASP A CA 1
ATOM 1727 C C . ASP A 1 217 ? -7.406 27.989 -27.706 1.00 56.84 217 ASP A C 1
ATOM 1729 O O . ASP A 1 217 ? -7.850 29.001 -28.265 1.00 56.84 217 ASP A O 1
ATOM 1733 N N . LEU A 1 218 ? -7.820 27.643 -26.482 1.00 55.69 218 LEU A N 1
ATOM 1734 C CA . LEU A 1 218 ? -8.749 28.458 -25.692 1.00 55.69 218 LEU A CA 1
ATOM 1735 C C . LEU A 1 218 ? -8.102 29.764 -25.204 1.00 55.69 218 LEU A C 1
ATOM 1737 O O . LEU A 1 218 ? -8.780 30.795 -25.136 1.00 55.69 218 LEU A O 1
ATOM 1741 N N . ALA A 1 219 ? -6.799 29.756 -24.907 1.00 55.47 219 ALA A N 1
ATOM 1742 C CA . ALA A 1 219 ? -6.046 30.961 -24.565 1.00 55.47 219 ALA A CA 1
ATOM 1743 C C . ALA A 1 219 ? -5.870 31.896 -25.779 1.00 55.47 219 ALA A C 1
ATOM 1745 O O . ALA A 1 219 ? -6.031 33.112 -25.641 1.00 55.47 219 ALA A O 1
ATOM 1746 N N . MET A 1 220 ? -5.639 31.345 -26.978 1.00 54.34 220 MET A N 1
ATOM 1747 C CA . MET A 1 220 ? -5.576 32.110 -28.231 1.00 54.34 220 MET A CA 1
ATOM 1748 C C . MET A 1 220 ? -6.938 32.658 -28.682 1.00 54.34 220 MET A C 1
ATOM 1750 O O . MET A 1 220 ? -7.010 33.781 -29.184 1.00 54.34 220 MET A O 1
ATOM 1754 N N . CYS A 1 221 ? -8.039 31.933 -28.466 1.00 53.69 221 CYS A N 1
ATOM 1755 C CA . CYS A 1 221 ? -9.380 32.467 -28.737 1.00 53.69 221 CYS A CA 1
ATOM 1756 C C . CYS A 1 221 ? -9.729 33.660 -27.831 1.00 53.69 221 CYS A C 1
ATOM 1758 O O . CYS A 1 221 ? -10.437 34.573 -28.253 1.00 53.69 221 CYS A O 1
ATOM 1760 N N . ARG A 1 222 ? -9.204 33.693 -26.599 1.00 52.31 222 ARG A N 1
ATOM 1761 C CA . ARG A 1 222 ? -9.456 34.778 -25.639 1.00 52.31 222 ARG A CA 1
ATOM 1762 C C . ARG A 1 222 ? -8.665 36.056 -25.941 1.00 52.31 222 ARG A C 1
ATOM 1764 O O . ARG A 1 222 ? -9.126 37.129 -25.570 1.00 52.31 222 ARG A O 1
ATOM 1771 N N . SER A 1 223 ? -7.522 35.960 -26.626 1.00 53.25 223 SER A N 1
ATOM 1772 C CA . SER A 1 223 ? -6.695 37.117 -27.015 1.00 53.25 223 SER A CA 1
ATOM 1773 C C . SER A 1 223 ? -7.103 37.764 -28.343 1.00 53.25 223 SER A C 1
ATOM 1775 O O . SER A 1 223 ? -6.712 38.893 -28.616 1.00 53.25 223 SER A O 1
ATOM 1777 N N . ARG A 1 224 ? -7.909 37.079 -29.166 1.00 53.88 224 ARG A N 1
ATOM 1778 C CA . ARG A 1 224 ? -8.468 37.620 -30.422 1.00 53.88 224 ARG A CA 1
ATOM 1779 C C . ARG A 1 224 ? -9.861 38.246 -30.272 1.00 53.88 224 ARG A C 1
ATOM 1781 O O . ARG A 1 224 ? -10.392 38.763 -31.248 1.00 53.88 224 ARG A O 1
ATOM 1788 N N . GLY A 1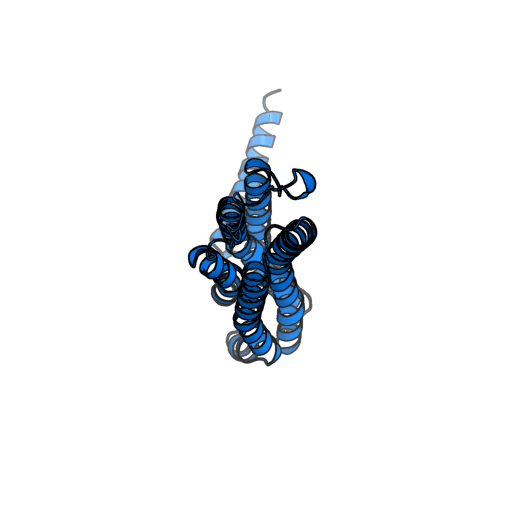 225 ? -10.452 38.176 -29.078 1.00 54.62 225 GLY A N 1
ATOM 1789 C CA . GLY A 1 225 ? -11.783 38.711 -28.764 1.00 54.62 225 GLY A CA 1
ATOM 1790 C C . GLY A 1 225 ? -11.792 40.012 -27.953 1.00 54.62 225 GLY A C 1
ATOM 1791 O O . GLY A 1 225 ? -12.854 40.371 -27.446 1.00 54.62 225 GLY A O 1
ATOM 1792 N N . SER A 1 226 ? -10.644 40.682 -27.789 1.00 43.19 226 SER A N 1
ATOM 1793 C CA . SER A 1 226 ? -10.504 41.981 -27.107 1.00 43.19 226 SER A CA 1
ATOM 1794 C C . SER A 1 226 ? -10.046 43.072 -28.060 1.00 43.19 226 SER A C 1
ATOM 1796 O O . SER A 1 226 ? -9.007 42.826 -28.716 1.00 43.19 226 SER A O 1
#

pLDDT: mean 82.75, std 15.6, range [41.56, 96.5]

Organism: NCBI:txid2838768

Radius of gyration: 22.26 Å; chains: 1; bounding box: 46×55×69 Å

Foldseek 3Di:
DDDQPAADQDDVVLLVLLLQLLPQLLVCLLVLCVVLVLAPPVLSVQLCPPPLNVVSVVCSVVVSVVLVVVLRVLSRPDRPDPVSLVVNLVSLLVSLVCSLPVSLVSLQPSQLVSCVVGPPDPLSSQLSSLSSNLSSLQGSLVSSLVSVVSSVVSVVVGPDDPVSDDDDNVVSVVSSVVSNVSSVCSSVCSSCSRVVPPCVPDPVVVVVVVVVVVVVVVVVVVVVPD

Secondary structure (DSSP, 8-state):
-----PPPPPPHHHHHHHHHHHHHHHHHHHHHHHHHT-S-HHHHHHHHTSHHHHHHHHHHHHHHHHHHHHHHHHHHT--S-HHHHHHHHHHHHHHHHHHHHHHHHHIIIIIHHHHTTT-SSHHHHHHHHHHHHHHIIIIIHHHHHHHHHHHHHHHTTS---GGG--S-HHHHHHHHHHHHHHHHHHHHHGGGGT-TT-GGG-HHHHHHHHHHHHHHHHHHHHHS--